Protein AF-A0A916WTJ0-F1 (afdb_monomer)

Sequence (210 aa):
MTFDPYDPLSTRGPEVWARYDNWRARRHEKIMARNAHRFTGLRNHRGIRLVLTIQWGVLALLLAASVTAFFTPLFWIAYAPLLVITIALMLLVRAITGSVGDAPVSALDELQLAQRNSARSIGYISVFSLMFIPYFVLIALTFRHSVPSQWVYGVAILQITLLAIAGCIPNTLTALWMGAAEPLNETEGLGDTAELDHTSEGFHATDIER

Radius of gyration: 27.13 Å; Cα contacts (8 Å, |Δi|>4): 121; chains: 1; bounding box: 102×51×59 Å

Mean predicted aligned error: 14.38 Å

Foldseek 3Di:
DDDDPPPPPPPPPDDVVVVVLVVVVVVLVVVCVVCVVVCPVCLALVNLVVLVVVLVVLLVQLLVLLQCLLPDPCSCVSNVVSLVVNVVSLVVLCSSLSVPVSPDPVPDDPVLVVLLVVLVVQLVVQLVVLQVPLVVVVVVQVPDPDDDPSNVVSSVSNNVSSNSVSNSRSSSSSSVVVSVDDDDDPPVVVVVVVVVVVVPVPPDDDDDDD

Solvent-accessible surface area (backbone atoms only — not comparable to full-atom values): 12230 Å² total; per-residue (Å²): 137,83,89,64,95,80,52,93,75,74,77,81,72,69,65,59,58,58,49,48,49,54,50,49,50,55,49,50,50,54,52,43,67,74,43,53,83,79,41,66,78,47,67,37,65,67,41,47,51,50,53,51,51,50,51,53,51,48,49,52,51,36,48,54,33,26,60,42,29,52,80,39,88,70,31,54,76,60,32,53,59,41,51,53,50,50,53,54,50,51,52,45,52,42,57,69,53,67,38,64,92,72,52,62,71,93,78,48,55,73,68,57,52,51,50,54,52,50,29,50,52,53,24,51,53,39,38,58,59,50,58,46,54,43,51,53,52,52,60,59,52,66,79,45,95,74,74,63,68,50,46,61,51,16,39,54,46,39,44,55,44,42,46,54,55,23,66,43,46,28,57,52,48,50,46,51,54,56,62,66,66,81,75,85,58,82,66,62,67,61,54,63,58,59,62,60,58,73,66,64,77,74,82,78,87,89,81,79,93,129

Organism: NCBI:txid1517702

pLDDT: mean 74.34, std 19.26, range [37.94, 97.06]

Structure (mmCIF, N/CA/C/O backbone):
data_AF-A0A916WTJ0-F1
#
_entry.id   AF-A0A916WTJ0-F1
#
loop_
_atom_site.group_PDB
_atom_site.id
_atom_site.type_symbol
_atom_site.label_atom_id
_atom_site.label_alt_id
_atom_site.label_comp_id
_atom_site.label_asym_id
_atom_site.label_entity_id
_atom_site.label_seq_id
_atom_site.pdbx_PDB_ins_code
_atom_site.Cartn_x
_atom_site.Cartn_y
_atom_site.Cartn_z
_atom_site.occupancy
_atom_site.B_iso_or_equiv
_atom_site.auth_seq_id
_atom_site.auth_comp_id
_atom_site.auth_asym_id
_atom_site.auth_atom_id
_atom_site.pdbx_PDB_model_num
ATOM 1 N N . MET A 1 1 ? -11.599 -37.546 35.782 1.00 43.94 1 MET A N 1
ATOM 2 C CA . MET A 1 1 ? -11.380 -36.258 35.093 1.00 43.94 1 MET A CA 1
ATOM 3 C C . MET A 1 1 ? -12.209 -36.277 33.826 1.00 43.94 1 MET A C 1
ATOM 5 O O . MET A 1 1 ? -11.845 -36.961 32.882 1.00 43.94 1 MET A O 1
ATOM 9 N N . THR A 1 2 ? -13.375 -35.644 33.862 1.00 47.75 2 THR A N 1
ATOM 10 C CA . THR A 1 2 ? -14.287 -35.474 32.727 1.00 47.75 2 THR A CA 1
ATOM 11 C C . THR A 1 2 ? -13.832 -34.261 31.921 1.00 47.75 2 THR A C 1
ATOM 13 O O . THR A 1 2 ? -13.638 -33.187 32.481 1.00 47.75 2 THR A O 1
ATOM 16 N N . PHE A 1 3 ? -13.583 -34.462 30.630 1.00 49.06 3 PHE A N 1
ATOM 17 C CA . PHE A 1 3 ? -13.242 -33.407 29.681 1.00 49.06 3 PHE A CA 1
ATOM 18 C C . PHE A 1 3 ? -14.515 -32.614 29.366 1.00 49.06 3 PHE A C 1
ATOM 20 O O . PHE A 1 3 ? -15.441 -33.171 28.778 1.00 49.06 3 PHE A O 1
ATOM 27 N N . ASP A 1 4 ? -14.572 -31.358 29.808 1.00 54.38 4 ASP A N 1
ATOM 28 C CA . ASP A 1 4 ? -15.632 -30.411 29.457 1.00 54.38 4 ASP A CA 1
ATOM 29 C C . ASP A 1 4 ? -15.175 -29.589 28.235 1.00 54.38 4 ASP A C 1
ATOM 31 O O . ASP A 1 4 ? -14.238 -28.795 28.355 1.00 54.38 4 ASP A O 1
ATOM 35 N N . PRO A 1 5 ? -15.784 -29.783 27.051 1.00 56.28 5 PRO A N 1
ATOM 36 C CA . PRO A 1 5 ? -15.412 -29.073 25.830 1.00 56.28 5 PRO A CA 1
ATOM 37 C C . PRO A 1 5 ? -15.813 -27.586 25.823 1.00 56.28 5 PRO A C 1
ATOM 39 O O . PRO A 1 5 ? -15.471 -26.891 24.866 1.00 56.28 5 PRO A O 1
ATOM 42 N N . TYR A 1 6 ? -16.510 -27.090 26.854 1.00 53.09 6 TYR A N 1
ATOM 43 C CA . TYR A 1 6 ? -16.961 -25.699 26.964 1.00 53.09 6 TYR A CA 1
ATOM 44 C C . TYR A 1 6 ? -16.279 -24.900 28.082 1.00 53.09 6 TYR A C 1
ATOM 46 O O . TYR A 1 6 ? -16.654 -23.751 28.305 1.00 53.09 6 TYR A O 1
ATOM 54 N N . ASP A 1 7 ? -15.257 -25.445 28.752 1.00 53.75 7 ASP A N 1
ATOM 55 C CA . ASP A 1 7 ? -14.480 -24.684 29.735 1.00 53.75 7 ASP A CA 1
ATOM 56 C C . ASP A 1 7 ? -13.574 -23.647 29.029 1.00 53.75 7 ASP A C 1
ATOM 58 O O . ASP A 1 7 ? -12.583 -24.037 28.388 1.00 53.75 7 ASP A O 1
ATOM 62 N N . PRO A 1 8 ? -13.845 -22.328 29.164 1.00 53.03 8 PRO A N 1
ATOM 63 C CA . PRO A 1 8 ? -13.041 -21.273 28.545 1.00 53.03 8 PRO A CA 1
ATOM 64 C C . PRO A 1 8 ? -11.616 -21.178 29.123 1.00 53.03 8 PRO A C 1
ATOM 66 O O . PRO A 1 8 ? -10.807 -20.391 28.630 1.00 53.03 8 PRO A O 1
ATOM 69 N N . LEU A 1 9 ? -11.288 -21.961 30.159 1.00 54.44 9 LEU A N 1
ATOM 70 C CA . LEU A 1 9 ? -9.978 -22.003 30.813 1.00 54.44 9 LEU A CA 1
ATOM 71 C C . LEU A 1 9 ? -9.146 -23.253 30.465 1.00 54.44 9 LEU A C 1
ATOM 73 O O . LEU A 1 9 ? -8.003 -23.367 30.921 1.00 54.44 9 LEU A O 1
ATOM 77 N N . SER A 1 10 ? -9.663 -24.175 29.643 1.00 52.91 10 SER A N 1
ATOM 78 C CA . SER A 1 10 ? -8.994 -25.458 29.363 1.00 52.91 10 SER A CA 1
ATOM 79 C C . SER A 1 10 ? -7.852 -25.390 28.334 1.00 52.91 10 SER A C 1
ATOM 81 O O . SER A 1 10 ? -7.036 -26.310 28.258 1.00 52.91 10 SER A O 1
ATOM 83 N N . THR A 1 11 ? -7.671 -24.278 27.613 1.00 52.00 11 THR A N 1
ATOM 84 C CA . THR A 1 11 ? -6.498 -24.066 26.744 1.00 52.00 11 THR A CA 1
ATOM 85 C C . THR A 1 11 ? -5.426 -23.224 27.440 1.00 52.00 11 THR A C 1
ATOM 87 O O . THR A 1 11 ? -5.226 -22.048 27.131 1.00 52.00 11 THR A O 1
ATOM 90 N N . ARG A 1 12 ? -4.686 -23.828 28.379 1.00 52.22 12 ARG A N 1
ATOM 91 C CA . ARG A 1 12 ? -3.430 -23.263 28.908 1.00 52.22 12 ARG A CA 1
ATOM 92 C C . ARG A 1 12 ? -2.325 -23.284 27.836 1.00 52.22 12 ARG A C 1
ATOM 94 O O . ARG A 1 12 ? -1.462 -24.153 27.847 1.00 52.22 12 ARG A O 1
ATOM 101 N N . GLY A 1 13 ? -2.328 -22.293 26.943 1.00 51.09 13 GLY A N 1
ATOM 102 C CA . GLY A 1 13 ? -1.132 -21.797 26.248 1.00 51.09 13 GLY A CA 1
ATOM 103 C C . GLY A 1 13 ? -0.662 -20.512 26.953 1.00 51.09 13 GLY A C 1
ATOM 104 O O . GLY A 1 13 ? -1.428 -19.554 27.008 1.00 51.09 13 GLY A O 1
ATOM 105 N N . PRO A 1 14 ? 0.515 -20.469 27.602 1.00 66.94 14 PRO A N 1
ATOM 106 C CA . PRO A 1 14 ? 0.547 -20.108 29.018 1.00 66.94 14 PRO A CA 1
ATOM 107 C C . PRO A 1 14 ? 1.162 -18.726 29.266 1.00 66.94 14 PRO A C 1
ATOM 109 O O . PRO A 1 14 ? 2.259 -18.449 28.798 1.00 66.94 14 PRO A O 1
ATOM 112 N N . GLU A 1 15 ? 0.451 -17.884 30.023 1.00 63.50 15 GLU A N 1
ATOM 113 C CA . GLU A 1 15 ? 0.863 -16.639 30.708 1.00 63.50 15 GLU A CA 1
ATOM 114 C C . GLU A 1 15 ? 1.529 -15.513 29.886 1.00 63.50 15 GLU A C 1
ATOM 116 O O . GLU A 1 15 ? 1.130 -14.358 30.005 1.00 63.50 15 GLU A O 1
ATOM 121 N N . VAL A 1 16 ? 2.499 -15.807 29.021 1.00 62.16 16 VAL A N 1
ATOM 122 C CA . VAL A 1 16 ? 3.201 -14.854 28.148 1.00 62.16 16 VAL A CA 1
ATOM 123 C C . VAL A 1 16 ? 2.254 -14.252 27.115 1.00 62.16 16 VAL A C 1
ATOM 125 O O . VAL A 1 16 ? 2.277 -13.040 26.917 1.00 62.16 16 VAL A O 1
ATOM 128 N N . TRP A 1 17 ? 1.384 -15.064 26.507 1.00 63.34 17 TRP A N 1
ATOM 129 C CA . TRP A 1 17 ? 0.367 -14.588 25.563 1.00 63.3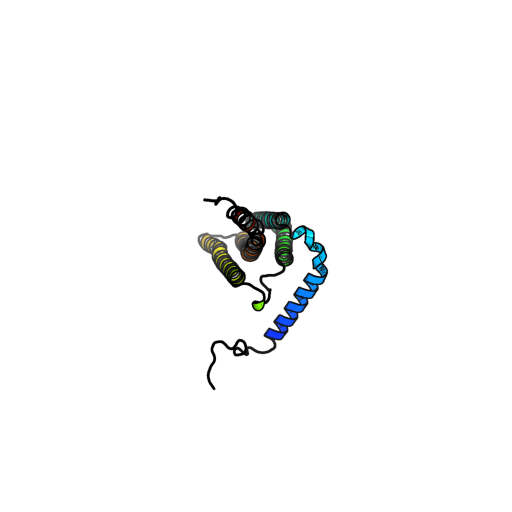4 17 TRP A CA 1
ATOM 130 C C . TRP A 1 17 ? -0.664 -13.700 26.253 1.00 63.34 17 TRP A C 1
ATOM 132 O O . TRP A 1 17 ? -0.896 -12.581 25.810 1.00 63.34 17 TRP A O 1
ATOM 142 N N . ALA A 1 18 ? -1.166 -14.124 27.415 1.00 64.94 18 ALA A N 1
ATOM 143 C CA . ALA A 1 18 ? -2.061 -13.310 28.234 1.00 64.94 18 ALA A CA 1
ATOM 144 C C . ALA A 1 18 ? -1.390 -12.003 28.700 1.00 64.94 18 ALA A C 1
ATOM 146 O O . ALA A 1 18 ? -2.003 -10.939 28.708 1.00 64.94 18 ALA A O 1
ATOM 147 N N . ARG A 1 19 ? -0.100 -12.038 29.055 1.00 69.44 19 ARG A N 1
ATOM 148 C CA . ARG A 1 19 ? 0.678 -10.855 29.450 1.00 69.44 19 ARG A CA 1
ATOM 149 C C . ARG A 1 19 ? 0.938 -9.920 28.272 1.00 69.44 19 ARG A C 1
ATOM 151 O O . ARG A 1 19 ? 0.878 -8.703 28.456 1.00 69.44 19 ARG A O 1
ATOM 158 N N . TYR A 1 20 ? 1.206 -10.467 27.090 1.00 67.19 20 TYR A N 1
ATOM 159 C CA . TYR A 1 20 ? 1.361 -9.719 25.848 1.00 67.19 20 TYR A CA 1
ATOM 160 C C . TYR A 1 20 ? 0.044 -9.065 25.431 1.00 67.19 20 TYR A C 1
ATOM 162 O O . TYR A 1 20 ? 0.034 -7.867 25.158 1.00 67.19 20 TYR A O 1
ATOM 170 N N . ASP A 1 21 ? -1.070 -9.792 25.486 1.00 65.06 21 ASP A N 1
ATOM 171 C CA . ASP A 1 21 ? -2.401 -9.253 25.214 1.00 65.06 21 ASP A CA 1
ATOM 172 C C . ASP A 1 21 ? -2.787 -8.174 26.224 1.00 65.06 21 ASP A C 1
ATOM 174 O O . ASP A 1 21 ? -3.203 -7.092 25.821 1.00 65.06 21 ASP A O 1
ATOM 178 N N . ASN A 1 22 ? -2.507 -8.368 27.514 1.00 67.19 22 ASN A N 1
ATOM 179 C CA . ASN A 1 22 ? -2.720 -7.344 28.540 1.00 67.19 22 ASN A CA 1
ATOM 180 C C . ASN A 1 22 ? -1.796 -6.123 28.374 1.00 67.19 22 ASN A C 1
ATOM 182 O O . ASN A 1 22 ? -2.159 -4.999 28.727 1.00 67.19 22 ASN A O 1
ATOM 186 N N . TRP A 1 23 ? -0.566 -6.299 27.886 1.00 75.06 23 TRP A N 1
ATOM 187 C CA . TRP A 1 23 ? 0.328 -5.181 27.566 1.00 75.06 23 TRP A CA 1
ATOM 188 C C . TRP A 1 23 ? -0.155 -4.417 26.328 1.00 75.06 23 TRP A C 1
ATOM 190 O O . TRP A 1 23 ? -0.199 -3.185 26.359 1.00 75.06 23 TRP A O 1
ATOM 200 N N . ARG A 1 24 ? -0.577 -5.130 25.275 1.00 67.00 24 ARG A N 1
ATOM 201 C CA . ARG A 1 24 ? -1.159 -4.541 24.063 1.00 67.00 24 ARG A CA 1
ATOM 202 C C . ARG A 1 24 ? -2.456 -3.803 24.371 1.00 67.00 24 ARG A C 1
ATOM 204 O O . ARG A 1 24 ? -2.570 -2.648 23.976 1.00 67.00 24 ARG A O 1
ATOM 211 N N . ALA A 1 25 ? -3.370 -4.409 25.127 1.00 58.00 25 ALA A N 1
ATOM 212 C CA . ALA A 1 25 ? -4.626 -3.799 25.559 1.00 58.00 25 ALA A CA 1
ATOM 213 C C . ALA A 1 25 ? -4.368 -2.480 26.301 1.00 58.00 25 ALA A C 1
ATOM 215 O O . ALA A 1 25 ? -4.827 -1.428 25.867 1.00 58.00 25 ALA A O 1
ATOM 216 N N . ARG A 1 26 ? -3.480 -2.483 27.306 1.00 66.06 26 ARG A 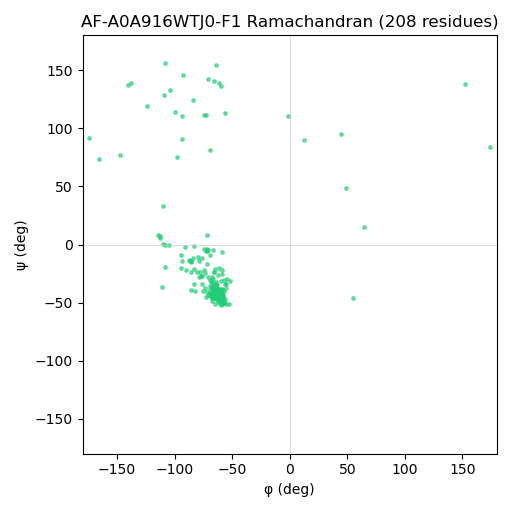N 1
ATOM 217 C CA . ARG A 1 26 ? -3.101 -1.264 28.048 1.00 66.06 26 ARG A CA 1
ATOM 218 C C . ARG A 1 26 ? -2.402 -0.211 27.184 1.00 66.06 26 ARG A C 1
ATOM 220 O O . ARG A 1 26 ? -2.515 0.987 27.445 1.00 66.06 26 ARG A O 1
ATOM 227 N N . ARG A 1 27 ? -1.637 -0.616 26.164 1.00 67.50 27 ARG A N 1
ATOM 228 C CA . ARG A 1 27 ? -1.016 0.310 25.199 1.00 67.50 27 ARG A CA 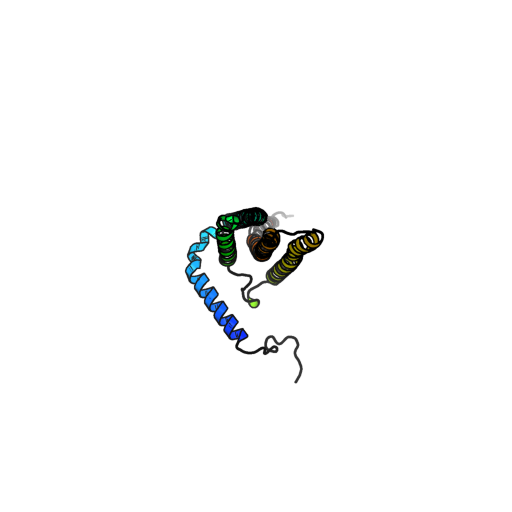1
ATOM 229 C C . ARG A 1 27 ? -2.080 0.948 24.304 1.00 67.50 27 ARG A C 1
ATOM 231 O O . ARG A 1 27 ? -2.020 2.161 24.099 1.00 67.50 27 ARG A O 1
ATOM 238 N N . HIS A 1 28 ? -3.029 0.154 23.811 1.00 58.22 28 HIS A N 1
ATOM 239 C CA . HIS A 1 28 ? -4.161 0.613 23.009 1.00 58.22 28 HIS A CA 1
ATOM 240 C C . HIS A 1 28 ? -5.058 1.556 23.808 1.00 58.22 28 HIS A C 1
ATOM 242 O O . HIS A 1 28 ? -5.310 2.660 23.337 1.00 58.22 28 HIS A O 1
ATOM 248 N N . GLU A 1 29 ? -5.399 1.211 25.049 1.00 61.81 29 GLU A N 1
ATOM 249 C CA . GLU A 1 29 ? -6.147 2.068 25.974 1.00 61.81 29 GLU A CA 1
ATOM 250 C C . GLU A 1 29 ? -5.436 3.401 26.230 1.00 61.81 29 GLU A C 1
ATOM 252 O O . GLU A 1 29 ? -6.066 4.448 26.166 1.00 61.81 29 GLU A O 1
ATOM 257 N N . LYS A 1 30 ? -4.111 3.413 26.442 1.00 65.31 30 LYS A N 1
ATOM 258 C CA . LYS A 1 30 ? -3.346 4.662 26.639 1.00 65.31 30 LYS A CA 1
ATOM 259 C C . LYS A 1 30 ? -3.292 5.541 25.387 1.00 65.31 30 LYS A C 1
ATOM 261 O O . LYS A 1 30 ? -3.314 6.765 25.500 1.00 65.31 30 LYS A O 1
ATOM 266 N N . ILE A 1 31 ? -3.183 4.941 24.199 1.00 60.94 31 ILE A N 1
ATOM 267 C CA . ILE A 1 31 ? -3.182 5.675 22.922 1.00 60.94 31 ILE A CA 1
ATOM 268 C C . ILE A 1 31 ? -4.588 6.204 22.615 1.00 60.94 31 ILE A C 1
ATOM 270 O O . ILE A 1 31 ? -4.721 7.358 22.207 1.00 60.94 31 ILE A O 1
ATOM 274 N N . MET A 1 32 ? -5.623 5.399 22.868 1.00 55.97 32 MET A N 1
ATOM 275 C CA . MET A 1 32 ? -7.023 5.793 22.733 1.00 55.97 32 MET A CA 1
ATOM 276 C C . MET A 1 32 ? -7.382 6.883 23.736 1.00 55.97 32 MET A C 1
ATOM 278 O O . MET A 1 32 ? -7.826 7.928 23.300 1.00 55.97 32 MET A O 1
ATOM 282 N N . ALA A 1 33 ? -7.099 6.739 25.031 1.00 59.91 33 ALA A N 1
ATOM 283 C CA . ALA A 1 33 ? -7.392 7.757 26.044 1.00 59.91 33 ALA A CA 1
ATOM 284 C C . ALA A 1 33 ? -6.708 9.102 25.743 1.00 59.91 33 ALA A C 1
ATOM 286 O O . ALA A 1 33 ? -7.318 10.161 25.881 1.00 59.91 33 ALA A O 1
ATOM 287 N N . ARG A 1 34 ? -5.458 9.074 25.255 1.00 61.66 34 ARG A N 1
ATOM 288 C CA . ARG A 1 34 ? -4.724 10.297 24.895 1.00 61.66 34 ARG A CA 1
ATOM 289 C C . ARG A 1 34 ? -5.262 10.976 23.635 1.00 61.66 34 ARG A C 1
ATOM 291 O O . ARG A 1 34 ? -5.149 12.192 23.519 1.00 61.66 34 ARG A O 1
ATOM 298 N N . ASN A 1 35 ? -5.858 10.216 22.717 1.00 54.00 35 ASN A N 1
ATOM 299 C CA . ASN A 1 35 ? -6.367 10.733 21.448 1.00 54.00 35 ASN A CA 1
ATOM 300 C C . ASN A 1 35 ? -7.911 10.741 21.348 1.00 54.00 35 ASN A C 1
ATOM 302 O O . ASN A 1 35 ? -8.442 11.177 20.330 1.00 54.00 35 ASN A O 1
ATOM 306 N N . ALA A 1 36 ? -8.637 10.306 22.384 1.00 51.31 36 ALA A N 1
ATOM 307 C CA . ALA A 1 36 ? -10.090 10.097 22.371 1.00 51.31 36 ALA A CA 1
ATOM 308 C C . ALA A 1 36 ? -10.860 11.388 22.072 1.00 51.31 36 ALA A C 1
ATOM 310 O O . ALA A 1 36 ? -11.811 11.388 21.296 1.00 51.31 36 ALA A O 1
ATOM 311 N N . HIS A 1 37 ? -10.394 12.509 22.622 1.00 54.75 37 HIS A N 1
ATOM 312 C CA . HIS A 1 37 ? -10.985 13.827 22.403 1.00 54.75 37 HIS A CA 1
ATOM 313 C C . HIS A 1 37 ? -10.595 14.454 21.051 1.00 54.75 37 HIS A C 1
ATOM 315 O O . HIS A 1 37 ? -11.230 15.412 20.625 1.00 54.75 37 HIS A O 1
ATOM 321 N N . ARG A 1 38 ? -9.570 13.932 20.352 1.00 53.22 38 ARG A N 1
ATOM 322 C CA . ARG A 1 38 ? -9.099 14.477 19.062 1.00 53.22 38 ARG A CA 1
ATOM 323 C C . ARG A 1 38 ? -9.863 13.951 17.846 1.00 53.22 38 ARG A C 1
ATOM 325 O O . ARG A 1 38 ? -9.751 14.544 16.778 1.00 53.22 38 ARG A O 1
ATOM 332 N N . PHE A 1 39 ? -10.629 12.867 17.983 1.00 54.12 39 PHE A N 1
ATOM 333 C CA . PHE A 1 39 ? -11.290 12.203 16.849 1.00 54.12 39 PHE A CA 1
ATOM 334 C C . PHE A 1 39 ? -12.823 12.256 16.881 1.00 54.12 39 PHE A C 1
ATOM 336 O O . PHE A 1 39 ? -13.465 11.654 16.024 1.00 54.12 39 PHE A O 1
ATOM 343 N N . THR A 1 40 ? -13.423 13.008 17.807 1.00 52.56 40 THR A N 1
ATOM 344 C CA . THR A 1 40 ? -14.888 13.145 17.939 1.00 52.56 40 THR A CA 1
ATOM 345 C C . THR A 1 40 ? -15.541 13.693 16.663 1.00 52.56 40 THR A C 1
ATOM 347 O O . THR A 1 40 ? -16.575 13.183 16.246 1.00 52.56 40 THR A O 1
ATOM 350 N N . GLY A 1 41 ? -14.897 14.644 15.973 1.00 51.66 41 GLY A N 1
ATOM 351 C CA . GLY A 1 41 ? -15.376 15.177 14.687 1.00 51.66 41 GLY A CA 1
ATOM 352 C C . GLY A 1 41 ? -15.144 14.258 13.476 1.00 51.66 41 GLY A C 1
ATOM 353 O O . GLY A 1 41 ? -15.907 14.299 12.512 1.00 51.66 41 GLY A O 1
ATOM 354 N N . LEU A 1 42 ? -14.121 13.393 13.524 1.00 53.62 42 LEU A N 1
ATOM 355 C CA . LEU A 1 42 ? -13.785 12.439 12.452 1.00 53.62 42 LEU A CA 1
ATOM 356 C C . LEU A 1 42 ? -14.548 11.113 12.556 1.00 53.62 42 LEU A C 1
ATOM 358 O O . LEU A 1 42 ? -14.597 10.373 11.576 1.00 53.62 42 LEU A O 1
ATOM 362 N N . ARG A 1 43 ? -15.181 10.838 13.705 1.00 58.28 43 ARG A N 1
ATOM 363 C CA . ARG A 1 43 ? -16.062 9.676 13.910 1.00 58.28 43 ARG A CA 1
ATOM 364 C C . ARG A 1 43 ? -17.403 9.788 13.179 1.00 58.28 43 ARG A C 1
ATOM 366 O O . ARG A 1 43 ? -18.174 8.839 13.184 1.00 58.28 43 ARG A O 1
ATOM 373 N N . ASN A 1 44 ? -17.683 10.927 12.544 1.00 64.88 44 ASN A N 1
ATOM 374 C CA . ASN A 1 44 ? -18.860 11.104 11.701 1.00 64.88 44 ASN A CA 1
ATOM 375 C C . ASN A 1 44 ? -18.722 10.293 10.393 1.00 64.88 44 ASN A C 1
ATOM 377 O O . ASN A 1 44 ? -17.654 10.268 9.776 1.00 64.88 44 ASN A O 1
ATOM 381 N N . HIS A 1 45 ? -19.820 9.707 9.904 1.00 66.50 45 HIS A N 1
ATOM 382 C CA . HIS A 1 45 ? -19.895 8.913 8.667 1.00 66.50 45 HIS A CA 1
ATOM 383 C C . HIS A 1 45 ? -19.310 9.619 7.436 1.00 66.50 45 HIS A C 1
ATOM 385 O O . HIS A 1 45 ? -18.809 8.979 6.509 1.00 66.50 45 HIS A O 1
ATOM 391 N N . ARG A 1 46 ? -19.394 10.954 7.382 1.00 71.38 46 ARG A N 1
ATOM 392 C CA . ARG A 1 46 ? -18.803 11.752 6.293 1.00 71.38 46 ARG A CA 1
ATOM 393 C C . ARG A 1 46 ? -17.278 11.836 6.406 1.00 71.38 46 ARG A C 1
ATOM 395 O O . ARG A 1 46 ? -16.600 11.755 5.388 1.00 71.38 46 ARG A O 1
ATOM 402 N N . GLY A 1 47 ? -16.752 11.931 7.628 1.00 74.75 47 GLY A N 1
ATOM 403 C CA . GLY A 1 47 ? -15.316 11.962 7.906 1.00 74.75 47 GLY A CA 1
ATOM 404 C C . GLY A 1 47 ? -14.640 10.633 7.577 1.00 74.75 47 GLY A C 1
ATOM 405 O O . GLY A 1 47 ? -13.640 10.623 6.865 1.00 74.75 47 GLY A O 1
ATOM 406 N N . ILE A 1 48 ? -15.239 9.512 7.993 1.00 78.44 48 ILE A N 1
ATOM 407 C CA . ILE A 1 48 ? -14.727 8.169 7.674 1.00 78.44 48 ILE A CA 1
ATOM 408 C C . ILE A 1 48 ? -14.701 7.950 6.158 1.00 78.44 48 ILE A C 1
ATOM 410 O O . ILE A 1 48 ? -13.664 7.577 5.615 1.00 78.44 48 ILE A O 1
ATOM 414 N N . ARG A 1 49 ? -15.800 8.249 5.448 1.00 82.94 49 ARG A N 1
ATOM 415 C CA . ARG A 1 49 ? -15.845 8.111 3.982 1.00 82.94 49 ARG A CA 1
ATOM 416 C C . ARG A 1 49 ? -14.809 8.987 3.283 1.00 82.94 49 ARG A C 1
ATOM 418 O O . ARG A 1 49 ? -14.147 8.501 2.377 1.00 82.94 49 ARG A O 1
ATOM 425 N N . LEU A 1 50 ? -14.612 10.229 3.729 1.00 85.69 50 LEU A N 1
ATOM 426 C CA . LEU A 1 50 ? -13.582 11.109 3.173 1.00 85.69 50 LEU A CA 1
ATOM 427 C C . LEU A 1 50 ? -12.173 10.525 3.357 1.00 85.69 50 LEU A C 1
ATOM 429 O O . LEU A 1 50 ? -11.410 10.472 2.396 1.00 85.69 50 LEU A O 1
ATOM 433 N N . VAL A 1 51 ? -11.838 10.045 4.559 1.00 86.75 51 VAL A N 1
ATOM 434 C CA . VAL A 1 51 ? -10.532 9.420 4.837 1.00 86.75 51 VAL A CA 1
ATOM 435 C C . VAL A 1 51 ? -10.327 8.170 3.979 1.00 86.75 51 VAL A C 1
ATOM 437 O O . VAL A 1 51 ? -9.244 7.984 3.430 1.00 86.75 51 VAL A O 1
ATOM 440 N N . LEU A 1 52 ? -11.363 7.344 3.804 1.00 89.62 52 LEU A N 1
ATOM 441 C CA . LEU A 1 52 ? -11.307 6.167 2.934 1.00 89.62 52 LEU A CA 1
ATOM 442 C C . LEU A 1 52 ? -11.112 6.546 1.460 1.00 89.62 52 LEU A C 1
ATOM 444 O O . LEU A 1 52 ? -10.304 5.921 0.776 1.00 89.62 52 LEU A O 1
ATOM 448 N N . THR A 1 53 ? -11.794 7.582 0.969 1.00 91.50 53 THR A N 1
ATOM 449 C CA . THR A 1 53 ? -11.597 8.088 -0.397 1.00 91.50 53 THR A CA 1
ATOM 450 C C . THR A 1 53 ? -10.172 8.601 -0.593 1.00 91.50 53 THR A C 1
ATOM 452 O O . THR A 1 53 ? -9.542 8.283 -1.600 1.00 91.50 53 THR A O 1
ATOM 455 N N . ILE A 1 54 ? -9.627 9.334 0.385 1.00 92.50 54 ILE A N 1
ATOM 456 C CA . ILE A 1 54 ? -8.230 9.785 0.357 1.00 92.50 54 ILE A CA 1
ATOM 457 C C . ILE A 1 54 ? -7.281 8.578 0.364 1.00 92.50 54 ILE A C 1
ATOM 459 O O . ILE A 1 54 ? -6.346 8.555 -0.429 1.00 92.50 54 ILE A O 1
ATOM 463 N N . GLN A 1 55 ? -7.539 7.550 1.182 1.00 92.94 55 GLN A N 1
ATOM 464 C CA . GLN A 1 55 ? -6.738 6.318 1.214 1.00 92.94 55 GLN A CA 1
ATOM 465 C C . GLN A 1 55 ? -6.678 5.653 -0.159 1.00 92.94 55 GLN A C 1
ATOM 467 O O . GLN A 1 55 ? -5.591 5.342 -0.643 1.00 92.94 55 GLN A O 1
ATOM 472 N N . TRP A 1 56 ? -7.828 5.457 -0.802 1.00 94.94 56 TRP A N 1
ATOM 473 C CA . TRP A 1 56 ? -7.881 4.854 -2.131 1.00 94.94 56 TRP A CA 1
ATOM 474 C C . TRP A 1 56 ? -7.233 5.738 -3.199 1.00 94.94 56 TRP A C 1
ATOM 476 O O . TRP A 1 56 ? -6.536 5.217 -4.067 1.00 94.94 56 TRP A O 1
ATOM 486 N N . GLY A 1 57 ? -7.376 7.063 -3.099 1.00 96.56 57 GLY A N 1
ATOM 487 C CA . GLY A 1 57 ? -6.675 8.010 -3.966 1.00 96.56 57 GLY A CA 1
ATOM 488 C C . GLY A 1 57 ? -5.152 7.911 -3.834 1.00 96.56 57 GLY A C 1
ATOM 489 O O . GLY A 1 57 ? -4.449 7.810 -4.837 1.00 96.56 57 GLY A O 1
ATOM 490 N N . VAL A 1 58 ? -4.631 7.860 -2.605 1.00 95.69 58 VAL A N 1
ATOM 491 C CA . VAL A 1 58 ? -3.192 7.697 -2.343 1.00 95.69 58 VAL A CA 1
ATOM 492 C C . VAL A 1 58 ? -2.692 6.334 -2.825 1.00 95.69 58 VAL A C 1
ATOM 494 O O . VAL A 1 58 ? -1.630 6.269 -3.436 1.00 95.69 58 VAL A O 1
ATOM 497 N N . LEU A 1 59 ? -3.452 5.254 -2.619 1.00 95.88 59 LEU A N 1
ATOM 498 C CA . LEU A 1 59 ? -3.100 3.921 -3.124 1.00 95.88 59 LEU A CA 1
ATOM 499 C C . LEU A 1 59 ? -3.064 3.869 -4.657 1.00 95.88 59 LEU A C 1
ATOM 501 O O . LEU A 1 59 ? -2.167 3.247 -5.222 1.00 95.88 59 LEU A O 1
ATOM 505 N N . ALA A 1 60 ? -3.996 4.542 -5.335 1.00 97.06 60 ALA A N 1
ATOM 506 C CA . ALA A 1 60 ? -3.988 4.653 -6.791 1.00 97.06 60 ALA A CA 1
ATOM 507 C C . ALA A 1 60 ? -2.755 5.424 -7.290 1.00 97.06 60 ALA A C 1
ATOM 509 O O . ALA A 1 60 ? -2.104 4.996 -8.243 1.00 97.06 60 ALA A O 1
ATOM 510 N N . LEU A 1 61 ? -2.381 6.514 -6.611 1.00 96.50 61 LEU A N 1
ATOM 511 C CA . LEU A 1 61 ? -1.147 7.250 -6.904 1.00 96.50 61 LEU A CA 1
ATOM 512 C C . LEU A 1 61 ? 0.104 6.407 -6.633 1.00 96.50 61 LEU A C 1
ATOM 514 O O . LEU A 1 61 ? 1.037 6.432 -7.430 1.00 96.50 61 LEU A O 1
ATOM 518 N N . LEU A 1 62 ? 0.121 5.633 -5.545 1.00 96.44 62 LEU A N 1
ATOM 519 C CA . LEU A 1 62 ? 1.211 4.712 -5.220 1.00 96.44 62 LEU A CA 1
ATOM 520 C C . LEU A 1 62 ? 1.358 3.626 -6.296 1.00 96.44 62 LEU A C 1
ATOM 522 O O . LEU A 1 62 ? 2.476 3.308 -6.697 1.00 96.44 62 LEU A O 1
ATOM 526 N N . LEU A 1 63 ? 0.240 3.099 -6.806 1.00 96.88 63 LEU A N 1
ATOM 527 C CA . LEU A 1 63 ? 0.218 2.149 -7.918 1.00 96.88 63 LEU A CA 1
ATOM 528 C C . LEU A 1 63 ? 0.720 2.778 -9.222 1.00 96.88 63 LEU A C 1
ATOM 530 O O . LEU A 1 63 ? 1.542 2.181 -9.907 1.00 96.88 63 LEU A O 1
ATOM 534 N N . ALA A 1 64 ? 0.299 3.997 -9.549 1.00 95.94 64 ALA A N 1
ATOM 535 C CA . ALA A 1 64 ? 0.843 4.711 -10.702 1.00 95.94 64 ALA A 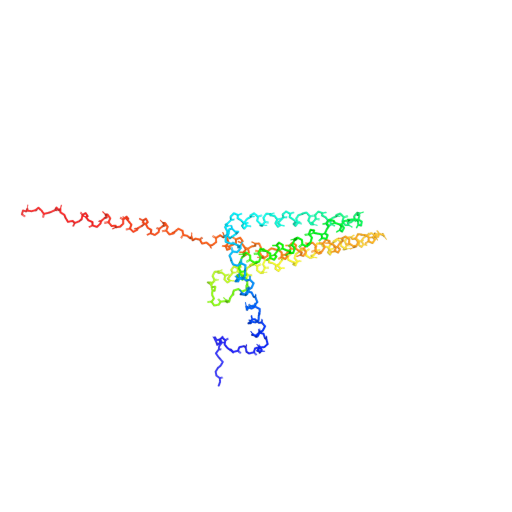CA 1
ATOM 536 C C . ALA A 1 64 ? 2.359 4.946 -10.552 1.00 95.94 64 ALA A C 1
ATOM 538 O O . ALA A 1 64 ? 3.125 4.706 -11.486 1.00 95.94 64 ALA A O 1
ATOM 539 N N . ALA A 1 65 ? 2.811 5.339 -9.357 1.00 94.56 65 ALA A N 1
ATOM 540 C CA . ALA A 1 65 ? 4.225 5.529 -9.055 1.00 94.56 65 ALA A CA 1
ATOM 541 C C . ALA A 1 65 ? 5.021 4.215 -9.167 1.00 94.56 65 ALA A C 1
ATOM 543 O O . ALA A 1 65 ? 6.138 4.225 -9.684 1.00 94.56 65 ALA A O 1
ATOM 544 N N . SER A 1 66 ? 4.458 3.070 -8.767 1.00 95.25 66 SER A N 1
ATOM 545 C CA . SER A 1 66 ? 5.135 1.773 -8.902 1.00 95.25 66 SER A CA 1
ATOM 546 C C . SER A 1 66 ? 5.339 1.365 -10.362 1.00 95.25 66 SER A C 1
ATOM 548 O O . SER A 1 66 ? 6.394 0.839 -10.704 1.00 95.25 66 SER A O 1
ATOM 550 N N . VAL A 1 67 ? 4.404 1.694 -11.258 1.00 95.31 67 VAL A N 1
ATOM 551 C CA . VAL A 1 67 ? 4.567 1.452 -12.702 1.00 95.31 67 VAL A CA 1
ATOM 552 C C . VAL A 1 67 ? 5.717 2.284 -13.279 1.00 95.31 67 VAL A C 1
ATOM 554 O O . VAL A 1 67 ? 6.471 1.799 -14.124 1.00 95.31 67 VAL A O 1
ATOM 557 N N . THR A 1 68 ? 5.932 3.509 -12.790 1.00 94.56 68 THR A N 1
ATOM 558 C CA . THR A 1 68 ? 7.075 4.322 -13.245 1.00 94.56 68 THR A CA 1
ATOM 559 C C . THR A 1 68 ? 8.433 3.714 -12.874 1.00 94.56 68 THR A C 1
ATOM 561 O O . THR A 1 68 ? 9.420 3.970 -13.568 1.00 94.56 68 THR A O 1
ATOM 564 N N . ALA A 1 69 ? 8.482 2.825 -11.872 1.00 93.56 69 ALA A N 1
ATOM 565 C CA . ALA A 1 69 ? 9.690 2.094 -11.491 1.00 93.56 69 ALA A CA 1
ATOM 566 C C . ALA A 1 69 ? 10.235 1.189 -12.608 1.00 93.56 69 ALA A C 1
ATOM 568 O O . ALA A 1 69 ? 11.416 0.867 -12.595 1.00 93.56 69 ALA A O 1
ATOM 569 N N . PHE A 1 70 ? 9.433 0.805 -13.607 1.00 92.75 70 PHE A N 1
ATOM 570 C CA . PHE A 1 70 ? 9.925 0.030 -14.755 1.00 92.75 70 PHE A CA 1
ATOM 571 C C . PHE A 1 70 ? 10.752 0.869 -15.739 1.00 92.75 70 PHE A C 1
ATOM 573 O O . PHE A 1 70 ? 11.556 0.318 -16.493 1.00 92.75 70 PHE A O 1
ATOM 580 N N . PHE A 1 71 ? 10.564 2.190 -15.730 1.00 93.25 71 PHE A N 1
ATOM 581 C CA . PHE A 1 71 ? 11.107 3.094 -16.744 1.00 93.25 71 PHE A CA 1
ATOM 582 C C . PHE A 1 71 ? 12.213 3.997 -16.209 1.00 93.25 71 PHE A C 1
ATOM 584 O O . PHE A 1 71 ? 13.157 4.294 -16.935 1.00 93.25 71 PHE A O 1
ATOM 591 N N . THR A 1 72 ? 12.106 4.450 -14.957 1.00 92.38 72 THR A N 1
ATOM 592 C CA . THR A 1 72 ? 13.032 5.437 -14.395 1.00 92.38 72 THR A CA 1
ATOM 593 C C . THR A 1 72 ? 13.444 5.092 -12.966 1.00 92.38 72 THR A C 1
ATOM 595 O O . THR A 1 72 ? 12.588 4.725 -12.161 1.00 92.38 72 THR A O 1
ATOM 598 N N . PRO A 1 73 ? 14.729 5.262 -12.597 1.00 87.19 73 PRO A N 1
ATOM 599 C CA . PRO A 1 73 ? 15.177 5.112 -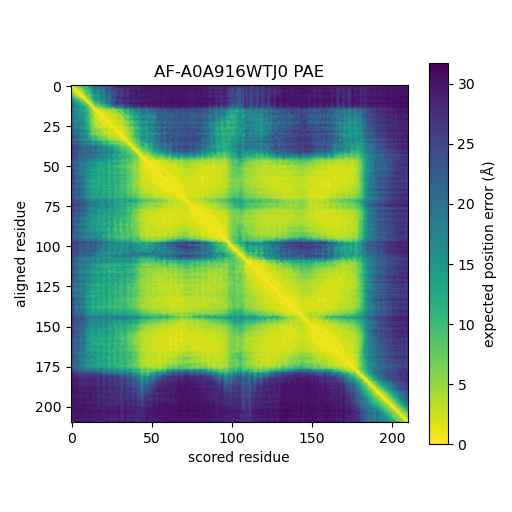11.216 1.00 87.19 73 PRO A CA 1
ATOM 600 C C . PRO A 1 73 ? 14.711 6.265 -10.311 1.00 87.19 73 PRO A C 1
ATOM 602 O O . PRO A 1 73 ? 14.690 6.102 -9.095 1.00 87.19 73 PRO A O 1
ATOM 605 N N . LEU A 1 74 ? 14.284 7.409 -10.866 1.00 90.50 74 LEU A N 1
ATOM 606 C CA . LEU A 1 74 ? 13.804 8.560 -10.083 1.00 90.50 74 LEU A CA 1
ATOM 607 C C . LEU A 1 74 ? 12.419 8.340 -9.451 1.00 90.50 74 LEU A C 1
ATOM 609 O O . LEU A 1 74 ? 11.975 9.174 -8.661 1.00 90.50 74 LEU A O 1
ATOM 613 N N . PHE A 1 75 ? 11.749 7.222 -9.745 1.00 91.56 75 PHE A N 1
ATOM 614 C CA . PHE A 1 75 ? 10.432 6.900 -9.188 1.00 91.56 75 PHE A CA 1
ATOM 615 C C . PHE A 1 75 ? 10.413 6.942 -7.644 1.00 91.56 75 PHE A C 1
ATOM 617 O O . PHE A 1 75 ? 9.385 7.271 -7.052 1.00 91.56 75 PHE A O 1
ATOM 624 N N . TRP A 1 76 ? 11.546 6.648 -6.985 1.00 91.12 76 TRP A N 1
ATOM 625 C CA . TRP A 1 76 ? 11.641 6.561 -5.524 1.00 91.12 76 TRP A CA 1
ATOM 626 C C . TRP A 1 76 ? 11.261 7.872 -4.821 1.00 91.12 76 TRP A C 1
ATOM 628 O O . TRP A 1 76 ? 10.697 7.828 -3.729 1.00 91.12 76 TRP A O 1
ATOM 638 N N . ILE A 1 77 ? 11.512 9.021 -5.463 1.00 93.25 77 ILE A N 1
ATOM 639 C CA . ILE A 1 77 ? 11.233 10.359 -4.919 1.00 93.25 77 ILE A CA 1
ATOM 640 C C . ILE A 1 77 ? 9.733 10.539 -4.674 1.00 93.25 77 ILE A C 1
ATOM 642 O O . ILE A 1 77 ? 9.338 11.097 -3.655 1.00 93.25 77 ILE A O 1
ATOM 646 N N . ALA A 1 78 ? 8.895 10.041 -5.586 1.00 92.00 78 ALA A N 1
ATOM 647 C CA . ALA A 1 78 ? 7.443 10.065 -5.434 1.00 92.00 78 ALA A CA 1
ATOM 648 C C . ALA A 1 78 ? 6.934 8.850 -4.642 1.00 92.00 78 ALA A C 1
ATOM 650 O O . ALA A 1 78 ? 6.038 8.972 -3.809 1.00 92.00 78 ALA A O 1
ATOM 651 N N . TYR A 1 79 ? 7.522 7.675 -4.870 1.00 93.88 79 TYR A N 1
ATOM 652 C CA . TYR A 1 79 ? 7.057 6.419 -4.289 1.00 93.88 79 TYR A CA 1
ATOM 653 C C . TYR A 1 79 ? 7.251 6.349 -2.768 1.00 93.88 79 TYR A C 1
ATOM 655 O O . TYR A 1 79 ? 6.327 5.979 -2.045 1.00 93.88 79 TYR A O 1
ATOM 663 N N . ALA A 1 80 ? 8.428 6.729 -2.261 1.00 94.38 80 ALA A N 1
ATOM 664 C CA . ALA A 1 80 ? 8.741 6.660 -0.835 1.00 94.38 80 ALA A CA 1
ATOM 665 C C . ALA A 1 80 ? 7.778 7.484 0.048 1.00 94.38 80 ALA A C 1
ATOM 667 O O . ALA A 1 80 ? 7.225 6.913 0.993 1.00 94.38 80 ALA A O 1
ATOM 668 N N . PRO A 1 81 ? 7.505 8.778 -0.230 1.00 95.69 81 PRO A N 1
ATOM 669 C CA . PRO A 1 81 ? 6.553 9.539 0.577 1.00 95.69 81 PRO A CA 1
ATOM 670 C C . PRO A 1 81 ? 5.125 9.000 0.451 1.00 95.69 81 PRO A C 1
ATOM 672 O O . PRO A 1 81 ? 4.429 8.920 1.462 1.00 95.69 81 PRO A O 1
ATOM 675 N N . LEU A 1 82 ? 4.692 8.560 -0.738 1.00 95.62 82 LEU A N 1
ATOM 676 C CA . LEU A 1 82 ? 3.369 7.946 -0.916 1.00 95.62 82 LEU A CA 1
ATOM 677 C C . LEU A 1 82 ? 3.212 6.671 -0.080 1.00 95.62 82 LEU A C 1
ATOM 679 O O . LEU A 1 82 ? 2.158 6.454 0.521 1.00 95.62 82 LEU A O 1
ATOM 683 N N . LEU A 1 83 ? 4.261 5.851 0.011 1.00 94.50 83 LEU A N 1
ATOM 684 C CA . LEU A 1 83 ? 4.256 4.641 0.828 1.00 94.50 83 LEU A CA 1
ATOM 685 C C . LEU A 1 83 ? 4.121 4.980 2.319 1.00 94.50 83 LEU A C 1
ATOM 687 O O . LEU A 1 83 ? 3.303 4.385 3.020 1.00 94.50 83 LEU A O 1
ATOM 691 N N . VAL A 1 84 ? 4.869 5.978 2.800 1.00 94.50 84 VAL A N 1
ATOM 692 C CA . VAL A 1 84 ? 4.783 6.447 4.193 1.00 94.50 84 VAL A CA 1
ATOM 693 C C . VAL A 1 84 ? 3.393 7.003 4.503 1.00 94.50 84 VAL A C 1
ATOM 695 O O . VAL A 1 84 ? 2.811 6.647 5.528 1.00 94.50 84 VAL A O 1
ATOM 698 N N . ILE A 1 85 ? 2.830 7.825 3.611 1.00 92.81 85 ILE A N 1
ATOM 699 C CA . ILE A 1 85 ? 1.471 8.367 3.756 1.00 92.81 85 ILE A CA 1
ATOM 700 C C . ILE A 1 85 ? 0.452 7.226 3.802 1.00 92.81 85 ILE A C 1
ATOM 702 O O . ILE A 1 85 ? -0.412 7.226 4.672 1.00 92.81 85 ILE A O 1
ATOM 706 N N . THR A 1 86 ? 0.585 6.224 2.932 1.00 91.69 86 THR A N 1
ATOM 707 C CA . THR A 1 86 ? -0.300 5.048 2.900 1.00 91.69 86 THR A CA 1
ATOM 708 C C . THR A 1 86 ? -0.307 4.310 4.237 1.00 91.69 86 THR A C 1
ATOM 710 O O . THR A 1 86 ? -1.377 3.993 4.759 1.00 91.69 86 THR A O 1
ATOM 713 N N . ILE A 1 87 ? 0.873 4.062 4.815 1.00 89.94 87 ILE A N 1
ATOM 714 C CA . ILE A 1 87 ? 1.009 3.392 6.116 1.00 89.94 87 ILE A CA 1
ATOM 715 C C . ILE A 1 87 ? 0.420 4.264 7.230 1.00 89.94 87 ILE A C 1
ATOM 717 O O . ILE A 1 87 ? -0.342 3.775 8.062 1.00 89.94 87 ILE A O 1
ATOM 721 N N . ALA A 1 88 ? 0.732 5.562 7.245 1.00 87.25 88 ALA A N 1
ATOM 722 C CA . ALA A 1 88 ? 0.207 6.489 8.244 1.00 87.25 88 ALA A CA 1
ATOM 723 C C . ALA A 1 88 ? -1.327 6.556 8.209 1.00 87.25 88 ALA A C 1
ATOM 725 O O . ALA A 1 88 ? -1.980 6.550 9.252 1.00 87.25 88 ALA A O 1
ATOM 726 N N . LEU A 1 89 ? -1.902 6.568 7.011 1.00 85.81 89 LEU A N 1
ATOM 727 C CA . LEU A 1 89 ? -3.335 6.677 6.792 1.00 85.81 89 LEU A CA 1
ATOM 728 C C . LEU A 1 89 ? -4.052 5.343 7.088 1.00 85.81 89 LEU A C 1
ATOM 730 O O . LEU A 1 89 ? -5.102 5.343 7.730 1.00 85.81 89 LEU A O 1
ATOM 734 N N . MET A 1 90 ? -3.410 4.199 6.816 1.00 85.94 90 MET A N 1
ATOM 735 C CA . MET A 1 90 ? -3.848 2.881 7.298 1.00 85.94 90 MET A CA 1
ATOM 736 C C . MET A 1 90 ? -3.913 2.817 8.835 1.00 85.94 90 MET A C 1
ATOM 738 O O . MET A 1 90 ? -4.885 2.300 9.396 1.00 85.94 90 MET A O 1
ATOM 742 N N . LEU A 1 91 ? -2.899 3.348 9.528 1.00 82.81 91 LEU A N 1
ATOM 743 C CA . LEU A 1 91 ? -2.878 3.427 10.992 1.00 82.81 91 LEU A CA 1
ATOM 744 C C . LEU A 1 91 ? -3.935 4.399 11.526 1.00 82.81 91 LEU A C 1
ATOM 746 O O . LEU A 1 91 ? -4.56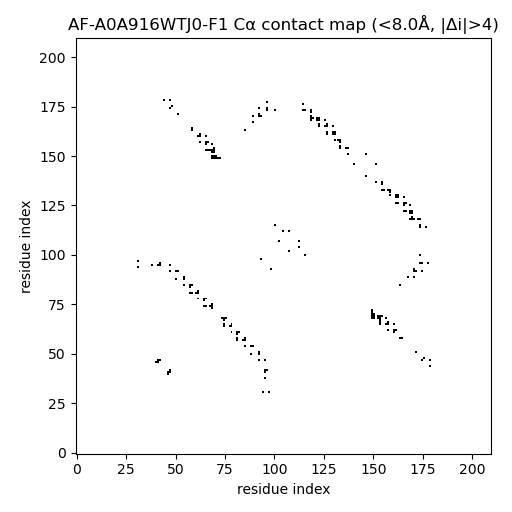2 4.115 12.547 1.00 82.81 91 LEU A O 1
ATOM 750 N N . LEU A 1 92 ? -4.164 5.513 10.827 1.00 81.56 92 LEU A N 1
ATOM 751 C CA . LEU A 1 92 ? -5.201 6.480 11.172 1.00 81.56 92 LEU A CA 1
ATOM 752 C C . LEU A 1 92 ? -6.595 5.856 11.084 1.00 81.56 92 LEU A C 1
ATOM 754 O O . LEU A 1 92 ? -7.364 5.983 12.032 1.00 81.56 92 LEU A O 1
ATOM 758 N N . VAL A 1 93 ? -6.906 5.134 10.001 1.00 79.38 93 VAL A N 1
ATOM 759 C CA . VAL A 1 93 ? -8.178 4.403 9.867 1.00 79.38 93 VAL A CA 1
ATOM 760 C C . VAL A 1 93 ? -8.344 3.424 11.028 1.00 79.38 93 VAL A C 1
ATOM 762 O O . VAL A 1 93 ? -9.381 3.427 11.685 1.00 79.38 93 VAL A O 1
ATOM 765 N N . ARG A 1 94 ? -7.299 2.657 11.365 1.00 77.38 94 ARG A N 1
ATOM 766 C CA . ARG A 1 94 ? -7.342 1.720 12.500 1.00 77.38 94 ARG A CA 1
ATOM 767 C C . ARG A 1 94 ? -7.604 2.423 13.838 1.00 77.38 94 ARG A C 1
ATOM 769 O O . ARG A 1 94 ? -8.340 1.893 14.669 1.00 77.38 94 ARG A O 1
ATOM 776 N N . ALA A 1 95 ? -7.024 3.606 14.038 1.00 72.38 95 ALA A N 1
ATOM 777 C CA . ALA A 1 95 ? -7.238 4.417 15.232 1.00 72.38 95 ALA A CA 1
ATOM 778 C C . ALA A 1 95 ? -8.660 5.004 15.299 1.00 72.38 95 ALA A C 1
ATOM 780 O O . ALA A 1 95 ? -9.268 4.981 16.367 1.00 72.38 95 ALA A O 1
ATOM 781 N N . ILE A 1 96 ? -9.204 5.493 14.177 1.00 67.81 96 ILE A N 1
ATOM 782 C CA . ILE A 1 96 ? -10.557 6.073 14.098 1.00 67.81 96 ILE A CA 1
ATOM 783 C C . ILE A 1 96 ? -11.628 5.002 14.318 1.00 67.81 96 ILE A C 1
ATOM 785 O O . ILE A 1 96 ? -12.580 5.235 15.058 1.00 67.81 96 ILE A O 1
ATOM 789 N N . THR A 1 97 ? -11.451 3.808 13.747 1.00 66.31 97 THR A N 1
ATOM 790 C CA . THR A 1 97 ? -12.358 2.663 13.941 1.00 66.31 97 THR A CA 1
ATOM 791 C C . THR A 1 97 ? -12.241 2.054 15.348 1.00 66.31 97 THR A C 1
ATOM 793 O O . THR A 1 97 ? -12.804 1.000 15.618 1.00 66.31 97 THR A O 1
ATOM 796 N N . GLY A 1 98 ? -11.499 2.683 16.269 1.00 58.84 98 GLY A N 1
ATOM 797 C CA . GLY A 1 98 ? -11.414 2.268 17.672 1.00 58.84 98 GLY A CA 1
ATOM 798 C C . GLY A 1 98 ? -10.773 0.899 17.879 1.00 58.84 98 GLY A C 1
ATOM 799 O O . GLY A 1 98 ? -10.907 0.322 18.951 1.00 58.84 98 GLY A O 1
ATOM 800 N N . SER A 1 99 ? -10.092 0.367 16.860 1.00 57.44 99 SER A N 1
ATOM 801 C CA . SER A 1 99 ? -9.588 -1.000 16.858 1.00 57.44 99 SER A CA 1
ATOM 802 C C . SER A 1 99 ? -10.634 -2.043 17.279 1.00 57.44 99 SER A C 1
ATOM 804 O O . SER A 1 99 ? -10.347 -2.921 18.082 1.00 57.44 99 SER A O 1
ATOM 806 N N . VAL A 1 100 ? -11.849 -2.014 16.723 1.00 52.00 100 VAL A N 1
ATOM 807 C CA . VAL A 1 100 ? -12.826 -3.102 16.969 1.00 52.00 100 VAL A CA 1
ATOM 808 C C . VAL A 1 100 ? -12.277 -4.475 16.531 1.00 52.00 100 VAL A C 1
ATOM 810 O O . VAL A 1 100 ? -12.625 -5.519 17.080 1.00 52.00 100 VAL A O 1
ATOM 813 N N . GLY A 1 101 ? -11.294 -4.484 15.622 1.00 48.94 101 GLY A N 1
ATOM 814 C CA . GLY A 1 101 ? -10.484 -5.665 15.319 1.00 48.94 101 GLY A CA 1
ATOM 815 C C . GLY A 1 101 ? -9.718 -6.259 16.517 1.00 48.94 101 GLY A C 1
ATOM 816 O O . GLY A 1 101 ? -9.458 -7.464 16.488 1.00 48.94 101 GLY A O 1
ATOM 817 N N . ASP A 1 102 ? -9.404 -5.452 17.536 1.00 51.84 102 ASP A N 1
ATOM 818 C CA . ASP A 1 102 ? -8.725 -5.818 18.791 1.00 51.84 102 ASP A CA 1
ATOM 819 C C . ASP A 1 102 ? -9.641 -5.701 20.034 1.00 51.84 102 ASP A C 1
ATOM 821 O O . ASP A 1 102 ? -9.165 -5.891 21.153 1.00 51.84 102 ASP A O 1
ATOM 825 N N . ALA A 1 103 ? -10.937 -5.403 19.871 1.00 50.38 103 ALA A N 1
ATOM 826 C CA . ALA A 1 103 ? -11.880 -5.384 20.989 1.00 50.38 103 ALA A CA 1
ATOM 827 C C . ALA A 1 103 ? -12.067 -6.805 21.568 1.00 50.38 103 ALA A C 1
ATOM 829 O O . ALA A 1 103 ? -12.089 -7.783 20.800 1.00 50.38 103 ALA A O 1
ATOM 830 N N . PRO A 1 104 ? -12.170 -6.946 22.908 1.00 49.00 104 PRO A N 1
ATOM 831 C CA . PRO A 1 104 ? -12.326 -8.244 23.552 1.00 49.00 104 PRO A CA 1
ATOM 832 C C . PRO A 1 104 ? -13.604 -8.927 23.057 1.00 49.00 104 PRO A C 1
ATOM 834 O O . PRO A 1 104 ? -14.648 -8.295 22.936 1.00 49.00 104 PRO A O 1
ATOM 837 N N . VAL A 1 105 ? -13.511 -10.229 22.764 1.00 53.75 105 VAL A N 1
ATOM 838 C CA . VAL A 1 105 ? -14.609 -11.026 22.178 1.00 53.75 105 VAL A CA 1
ATOM 839 C C . VAL A 1 105 ? -15.869 -10.979 23.046 1.00 53.75 105 VAL A C 1
ATOM 841 O O . VAL A 1 105 ? -16.967 -10.987 22.512 1.00 53.75 105 VAL A O 1
ATOM 844 N N . SER A 1 106 ? -15.710 -10.839 24.364 1.00 48.69 106 SER A N 1
ATOM 845 C CA . SER A 1 106 ? -16.805 -10.721 25.331 1.00 48.69 106 SER A CA 1
ATOM 846 C C . SER A 1 106 ? -17.602 -9.413 25.248 1.00 48.69 106 SER A C 1
ATOM 848 O O . SER A 1 106 ? -18.605 -9.288 25.939 1.00 48.69 106 SER A O 1
ATOM 850 N N . ALA A 1 107 ? -17.150 -8.432 24.461 1.00 50.97 107 ALA A N 1
ATOM 851 C CA . ALA A 1 107 ? -17.836 -7.158 24.245 1.00 50.97 107 ALA A CA 1
ATOM 852 C C . ALA A 1 107 ? -18.456 -7.039 22.839 1.00 50.97 107 ALA A C 1
ATOM 854 O O . ALA A 1 107 ? -19.023 -5.997 22.522 1.00 50.97 107 ALA A O 1
ATOM 855 N N . LEU A 1 108 ? -18.311 -8.065 21.989 1.00 58.91 108 LEU A N 1
ATOM 856 C CA . LEU A 1 108 ? -18.848 -8.081 20.629 1.00 58.91 108 LEU A CA 1
ATOM 857 C C . LEU A 1 108 ? -20.095 -8.957 20.559 1.00 58.91 108 LEU A C 1
ATOM 859 O O . LEU A 1 108 ? -20.070 -10.108 20.987 1.00 58.91 108 LEU A O 1
ATOM 863 N N . ASP A 1 109 ? -21.137 -8.422 19.929 1.00 72.75 109 ASP A N 1
ATOM 864 C CA . ASP A 1 109 ? -22.287 -9.208 19.491 1.00 72.75 109 ASP A CA 1
ATOM 865 C C . ASP A 1 109 ? -21.874 -10.247 18.425 1.00 72.75 109 ASP A C 1
ATOM 867 O O . ASP A 1 109 ? -20.885 -10.060 17.698 1.00 72.75 109 ASP A O 1
ATOM 871 N N . GLU A 1 110 ? -22.628 -11.342 18.305 1.00 78.06 110 GLU A N 1
ATOM 872 C CA . GLU A 1 110 ? -22.336 -12.451 17.382 1.00 78.06 110 GLU A CA 1
ATOM 873 C C . GLU A 1 110 ? -22.196 -11.961 15.931 1.00 78.06 110 GLU A C 1
ATOM 875 O O . GLU A 1 110 ? -21.297 -12.388 15.194 1.00 78.06 110 GLU A O 1
ATOM 880 N N . LEU A 1 111 ? -23.020 -10.980 15.543 1.00 70.44 111 LEU A N 1
ATOM 881 C CA . LEU A 1 111 ? -22.979 -10.341 14.230 1.00 70.44 111 LEU A CA 1
ATOM 882 C C . LEU A 1 111 ? -21.649 -9.603 13.985 1.00 70.44 111 LEU A C 1
ATOM 884 O O . LEU A 1 111 ? -21.049 -9.724 12.912 1.00 70.44 111 LEU A O 1
ATOM 888 N N . GLN A 1 112 ? -21.147 -8.866 14.979 1.00 71.69 112 GLN A N 1
ATOM 889 C CA . GLN A 1 112 ? -19.887 -8.120 14.873 1.00 71.69 112 GLN A CA 1
ATOM 890 C C . GLN A 1 112 ? -18.683 -9.068 14.810 1.00 71.69 112 GLN A C 1
ATOM 892 O O . GLN A 1 112 ? -17.714 -8.823 14.079 1.00 71.69 112 GLN A O 1
ATOM 897 N N . LEU A 1 113 ? -18.751 -10.192 15.530 1.00 76.69 113 LEU A N 1
ATOM 898 C CA . LEU A 1 113 ? -17.735 -11.238 15.475 1.00 76.69 113 LEU A CA 1
ATOM 899 C C . LEU A 1 113 ? -17.677 -11.897 14.087 1.00 76.69 113 LEU A C 1
ATOM 901 O O . LEU A 1 113 ? -16.582 -12.064 13.533 1.00 76.69 113 LEU A O 1
ATOM 905 N N . ALA A 1 114 ? -18.836 -12.209 13.501 1.00 80.88 114 ALA A N 1
ATOM 906 C CA . ALA A 1 114 ? -18.941 -12.761 12.153 1.00 80.88 114 ALA A CA 1
ATOM 907 C C . ALA A 1 114 ? -18.415 -11.784 11.087 1.00 80.88 114 ALA A C 1
ATOM 909 O O . ALA A 1 114 ? -17.613 -12.174 10.232 1.00 80.88 114 ALA A O 1
ATOM 910 N N . GLN A 1 115 ? -18.774 -10.499 11.175 1.00 79.12 115 GLN A N 1
ATOM 911 C CA . GLN A 1 115 ? -18.262 -9.453 10.283 1.00 79.12 115 GLN A CA 1
ATOM 912 C C . GLN A 1 115 ? -16.740 -9.329 10.372 1.00 79.12 115 GLN A C 1
ATOM 914 O O . GLN A 1 115 ? -16.055 -9.316 9.351 1.00 79.12 115 GLN A O 1
ATOM 919 N N . ARG A 1 116 ? -16.167 -9.324 11.579 1.00 80.75 116 ARG A N 1
ATOM 920 C CA . ARG A 1 116 ? -14.708 -9.288 11.749 1.00 80.75 116 ARG A CA 1
ATOM 921 C C . ARG A 1 116 ? -14.025 -10.483 11.085 1.00 80.75 116 ARG A C 1
ATOM 923 O O . ARG A 1 116 ? -12.995 -10.312 10.430 1.00 80.75 116 ARG A O 1
ATOM 930 N N . ASN A 1 117 ? -14.569 -11.687 11.263 1.00 85.50 117 ASN A N 1
ATOM 931 C CA . ASN A 1 117 ? -13.992 -12.889 10.664 1.00 85.50 117 ASN A CA 1
ATOM 932 C C . ASN A 1 117 ? -14.093 -12.858 9.130 1.00 85.50 117 ASN A C 1
ATOM 934 O O . ASN A 1 117 ? -13.114 -13.142 8.440 1.00 85.50 117 ASN A O 1
ATOM 938 N N . SER A 1 118 ? -15.232 -12.405 8.600 1.00 86.31 118 SER A N 1
ATOM 939 C CA . SER A 1 118 ? -15.432 -12.189 7.165 1.00 86.31 118 SER A CA 1
ATOM 940 C C . SER A 1 118 ? -14.429 -11.178 6.594 1.00 86.31 118 SER A C 1
ATOM 942 O O . SER A 1 118 ? -13.726 -11.486 5.631 1.00 86.31 118 SER A O 1
ATOM 944 N N . ALA A 1 119 ? 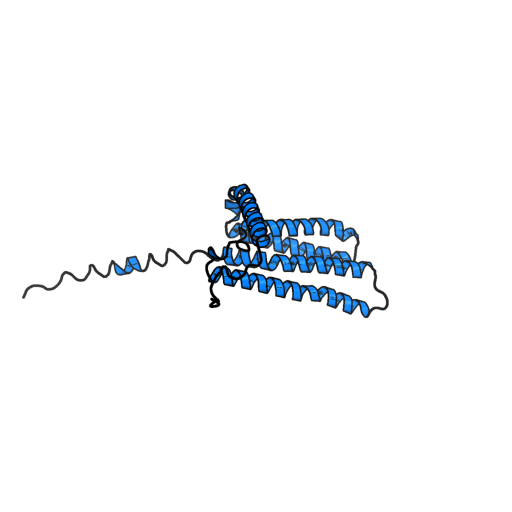-14.248 -10.019 7.241 1.00 86.31 119 ALA A N 1
ATOM 945 C CA . ALA A 1 119 ? -13.276 -9.006 6.818 1.00 86.31 119 ALA A CA 1
ATOM 946 C C . ALA A 1 119 ? -11.843 -9.558 6.783 1.00 86.31 119 ALA A C 1
ATOM 948 O O . ALA A 1 119 ? -11.092 -9.282 5.846 1.00 86.31 119 ALA A O 1
ATOM 949 N N . ARG A 1 120 ? -11.455 -10.361 7.785 1.00 86.19 120 ARG A N 1
ATOM 950 C CA . ARG A 1 120 ? -10.138 -11.017 7.814 1.00 86.19 120 ARG A CA 1
ATOM 951 C C . ARG A 1 120 ? -9.991 -12.023 6.679 1.00 86.19 120 ARG A C 1
ATOM 953 O O . ARG A 1 120 ? -8.977 -11.985 5.989 1.00 86.19 120 ARG A O 1
ATOM 960 N N . SER A 1 121 ? -10.991 -12.873 6.454 1.00 91.31 121 SER A N 1
ATOM 961 C CA . SER A 1 121 ? -10.983 -13.843 5.352 1.00 91.31 121 SER A CA 1
ATOM 962 C C . SER A 1 121 ? -10.863 -13.154 3.987 1.00 91.31 121 SER A C 1
ATOM 964 O O . SER A 1 121 ? -10.046 -13.559 3.160 1.00 91.31 121 SER A O 1
ATOM 966 N N . ILE A 1 122 ? -11.606 -12.061 3.770 1.00 90.56 122 ILE A N 1
ATOM 967 C CA . ILE A 1 122 ? -11.511 -11.246 2.547 1.00 90.56 122 ILE A CA 1
ATOM 968 C C . ILE A 1 122 ? -10.120 -10.604 2.420 1.00 90.56 122 ILE A C 1
ATOM 970 O O . ILE A 1 122 ? -9.542 -10.556 1.333 1.00 90.56 122 ILE A O 1
ATOM 974 N N . GLY A 1 123 ? -9.543 -10.145 3.530 1.00 89.44 123 GLY A N 1
ATOM 975 C CA . GLY A 1 123 ? -8.159 -9.677 3.574 1.00 89.44 123 GLY A CA 1
ATOM 976 C C . GLY A 1 123 ? -7.171 -10.750 3.108 1.00 89.44 123 GLY A C 1
ATOM 977 O O . GLY A 1 123 ? -6.353 -10.488 2.226 1.00 89.44 123 GLY A O 1
ATOM 978 N N . TYR A 1 124 ? -7.281 -11.973 3.635 1.00 90.81 124 TYR A N 1
ATOM 979 C CA . TYR A 1 124 ? -6.404 -13.084 3.257 1.00 90.81 124 TYR A CA 1
ATOM 980 C C . TYR A 1 124 ? -6.524 -13.453 1.778 1.00 90.81 124 TYR A C 1
ATOM 982 O O . TYR A 1 124 ? -5.501 -13.540 1.096 1.00 90.81 124 TYR A O 1
ATOM 990 N N . ILE A 1 125 ? -7.746 -13.618 1.258 1.00 94.94 125 ILE A N 1
ATOM 991 C CA . ILE A 1 125 ? -7.932 -13.972 -0.156 1.00 94.94 125 ILE A CA 1
ATOM 992 C C . ILE A 1 125 ? -7.427 -12.862 -1.083 1.00 94.94 125 ILE A C 1
ATOM 994 O O . ILE A 1 125 ? -6.859 -13.156 -2.133 1.00 94.94 125 ILE A O 1
ATOM 998 N N . SER A 1 126 ? -7.554 -11.595 -0.677 1.00 92.62 126 SER A N 1
ATOM 999 C CA . SER A 1 126 ? -7.047 -10.456 -1.444 1.00 92.62 126 SER A CA 1
ATOM 1000 C C . SER A 1 126 ? -5.522 -10.449 -1.495 1.00 92.62 126 SER A C 1
ATOM 1002 O O . SER A 1 126 ? -4.957 -10.351 -2.579 1.00 92.62 126 SER A O 1
ATOM 1004 N N . VAL A 1 127 ? -4.846 -10.609 -0.349 1.00 93.06 127 VAL A N 1
ATOM 1005 C CA . VAL A 1 127 ? -3.375 -10.706 -0.294 1.00 93.06 127 VAL A CA 1
ATOM 1006 C C . VAL A 1 127 ? -2.886 -11.843 -1.184 1.00 93.06 127 VAL A C 1
ATOM 1008 O O . VAL A 1 127 ? -1.990 -11.637 -2.000 1.00 93.06 127 VAL A O 1
ATOM 1011 N N . PHE A 1 128 ? -3.506 -13.018 -1.060 1.00 92.88 128 PHE A N 1
ATOM 1012 C CA . PHE A 1 128 ? -3.134 -14.190 -1.840 1.00 92.88 128 PHE A CA 1
ATOM 1013 C C . PHE A 1 128 ? -3.317 -13.944 -3.341 1.00 92.88 128 PHE A C 1
ATOM 1015 O O . PHE A 1 128 ? -2.378 -14.123 -4.1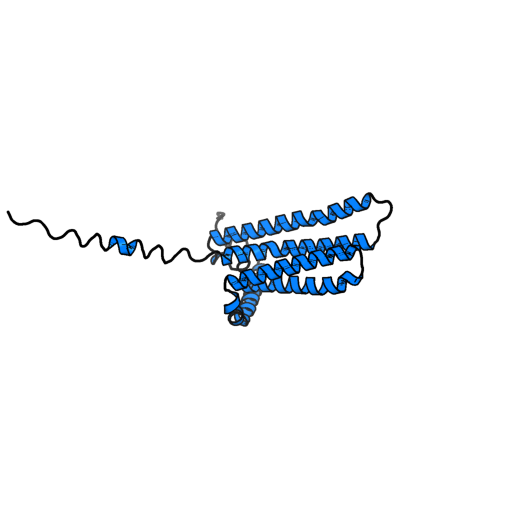09 1.00 92.88 128 PHE A O 1
ATOM 1022 N N . SER A 1 129 ? -4.486 -13.447 -3.752 1.00 95.06 129 SER A N 1
ATOM 1023 C CA . SER A 1 129 ? -4.805 -13.200 -5.163 1.00 95.06 129 SER A CA 1
ATOM 1024 C C . SER A 1 129 ? -3.887 -12.143 -5.786 1.00 95.06 129 SER A C 1
ATOM 1026 O O . SER A 1 129 ? -3.367 -12.342 -6.883 1.00 95.06 129 SER A O 1
ATOM 1028 N N . LEU A 1 130 ? -3.640 -11.034 -5.080 1.00 93.94 130 LEU A N 1
ATOM 1029 C CA . LEU A 1 130 ? -2.796 -9.943 -5.576 1.00 93.94 130 LEU A CA 1
ATOM 1030 C C . LEU A 1 130 ? -1.316 -10.344 -5.663 1.00 93.94 130 LEU A C 1
ATOM 1032 O O . LEU A 1 130 ? -0.612 -9.865 -6.549 1.00 93.94 130 LEU A O 1
ATOM 1036 N N . MET A 1 131 ? -0.843 -11.238 -4.790 1.00 94.00 131 MET A N 1
ATOM 1037 C CA . MET A 1 131 ? 0.546 -11.711 -4.788 1.00 94.00 131 MET A CA 1
ATOM 1038 C C . MET A 1 131 ? 0.912 -12.520 -6.040 1.00 94.00 131 MET A C 1
ATOM 1040 O O . MET A 1 131 ? 2.079 -12.556 -6.415 1.00 94.00 131 MET A O 1
ATOM 1044 N N . PHE A 1 132 ? -0.057 -13.120 -6.737 1.00 95.12 132 PHE A N 1
ATOM 1045 C CA . PHE A 1 132 ? 0.235 -13.822 -7.989 1.00 95.12 132 PHE A CA 1
ATOM 1046 C C . PHE A 1 132 ? 0.528 -12.890 -9.162 1.00 95.12 132 PHE A C 1
ATOM 1048 O O . PHE A 1 132 ? 1.230 -13.296 -10.086 1.00 95.12 132 PHE A O 1
ATOM 1055 N N . ILE A 1 133 ? 0.043 -11.644 -9.139 1.00 96.44 133 ILE A N 1
ATOM 1056 C CA . ILE A 1 133 ? 0.210 -10.717 -10.267 1.00 96.44 133 ILE A CA 1
ATOM 1057 C C . ILE A 1 133 ? 1.704 -10.496 -10.578 1.00 96.44 133 ILE A C 1
ATOM 1059 O O . ILE A 1 133 ? 2.102 -10.725 -11.722 1.00 96.44 133 ILE A O 1
ATOM 1063 N N . PRO A 1 134 ? 2.578 -10.145 -9.612 1.00 95.81 134 PRO A N 1
ATOM 1064 C CA . PRO A 1 134 ? 4.004 -9.963 -9.889 1.00 95.81 134 PRO A CA 1
ATOM 1065 C C . PRO A 1 134 ? 4.711 -11.265 -10.270 1.00 95.81 134 PRO A C 1
ATOM 1067 O O . PRO A 1 134 ? 5.640 -11.230 -11.074 1.00 95.81 134 PRO A O 1
ATOM 1070 N N . TYR A 1 135 ? 4.257 -12.419 -9.771 1.00 95.50 135 TYR A N 1
ATOM 1071 C CA . TYR A 1 135 ? 4.794 -13.714 -10.196 1.00 95.50 135 TYR A CA 1
ATOM 1072 C C . TYR A 1 135 ? 4.489 -14.018 -11.659 1.00 95.50 135 TYR A C 1
ATOM 1074 O O . TYR A 1 135 ? 5.388 -14.442 -12.382 1.00 95.50 135 TYR A O 1
ATOM 1082 N N . PHE A 1 136 ? 3.274 -13.736 -12.134 1.00 96.62 136 PHE A N 1
ATOM 1083 C CA . PHE A 1 136 ? 2.963 -13.859 -13.558 1.00 96.62 136 PHE A CA 1
ATOM 1084 C C . PHE A 1 136 ? 3.814 -12.917 -14.411 1.00 96.62 136 PHE A C 1
ATOM 1086 O O . PHE A 1 136 ? 4.286 -13.324 -15.472 1.00 96.62 136 PHE A O 1
ATOM 1093 N N . VAL A 1 137 ? 4.081 -11.695 -13.933 1.00 94.94 137 VAL A N 1
ATOM 1094 C CA . VAL A 1 137 ? 5.002 -10.774 -14.615 1.00 94.94 137 VAL A CA 1
ATOM 1095 C C . VAL A 1 137 ? 6.412 -11.370 -14.685 1.00 94.94 137 VAL A C 1
ATOM 1097 O O . VAL A 1 137 ? 7.002 -11.367 -15.759 1.00 94.94 137 VAL A O 1
ATOM 1100 N N . LEU A 1 138 ? 6.943 -11.939 -13.596 1.00 94.94 138 LEU A N 1
ATOM 1101 C CA . LEU A 1 138 ? 8.261 -12.596 -13.608 1.00 94.94 138 LEU A CA 1
ATOM 1102 C C . LEU A 1 138 ? 8.322 -13.782 -14.571 1.00 94.94 138 LEU A C 1
ATOM 1104 O O . LEU A 1 138 ? 9.276 -13.878 -15.338 1.00 94.94 138 LEU A O 1
ATOM 1108 N N . ILE A 1 139 ? 7.300 -14.642 -14.569 1.00 94.94 139 ILE A N 1
ATOM 1109 C CA . ILE A 1 139 ? 7.196 -15.772 -15.503 1.00 94.94 139 ILE A CA 1
ATOM 1110 C C . ILE A 1 139 ? 7.203 -15.261 -16.949 1.00 94.94 139 ILE A C 1
ATOM 1112 O O . ILE A 1 139 ? 7.912 -15.801 -17.796 1.00 94.94 139 ILE A O 1
ATOM 1116 N N . ALA A 1 140 ? 6.472 -14.179 -17.234 1.00 94.12 140 ALA A N 1
ATOM 1117 C CA . ALA A 1 140 ? 6.458 -13.564 -18.557 1.00 94.12 140 ALA A CA 1
ATOM 1118 C C . ALA A 1 140 ? 7.840 -13.020 -18.974 1.00 94.12 140 ALA A C 1
ATOM 1120 O O . ALA A 1 140 ? 8.203 -13.094 -20.149 1.00 94.12 140 ALA A O 1
ATOM 1121 N N . LEU A 1 141 ? 8.637 -12.503 -18.029 1.00 93.06 141 LEU A N 1
ATOM 1122 C CA . LEU A 1 141 ? 9.992 -12.015 -18.311 1.00 93.06 141 LEU A CA 1
ATOM 1123 C C . LEU A 1 141 ? 10.964 -13.133 -18.699 1.00 93.06 141 LEU A C 1
ATOM 1125 O O . LEU A 1 141 ? 11.874 -12.872 -19.483 1.00 93.06 141 LEU A O 1
ATOM 1129 N N . THR A 1 142 ? 10.759 -14.367 -18.228 1.00 91.81 142 THR A N 1
ATOM 1130 C CA . THR A 1 142 ? 11.610 -15.518 -18.580 1.00 91.81 142 THR A CA 1
ATOM 1131 C C . THR A 1 142 ? 11.586 -15.846 -20.075 1.00 91.81 142 THR A C 1
ATOM 1133 O O . THR A 1 142 ? 12.567 -16.360 -20.601 1.00 91.81 142 THR A O 1
ATOM 1136 N N . PHE A 1 143 ? 10.511 -15.508 -20.792 1.00 92.75 143 PHE A N 1
ATOM 1137 C CA . PHE A 1 143 ? 10.424 -15.740 -22.239 1.00 92.75 143 PHE A CA 1
ATOM 1138 C C . PHE A 1 143 ? 11.275 -14.773 -23.076 1.00 92.75 143 PHE A C 1
ATOM 1140 O O . PHE A 1 143 ? 11.338 -14.912 -24.297 1.00 92.75 143 PHE A O 1
ATOM 1147 N N . ARG A 1 144 ? 11.932 -13.781 -22.459 1.00 90.19 144 ARG A N 1
ATOM 1148 C CA . ARG A 1 144 ? 12.837 -12.872 -23.169 1.00 90.19 144 ARG A CA 1
ATOM 1149 C C . ARG A 1 144 ? 14.275 -13.344 -23.128 1.00 90.19 144 ARG A C 1
ATOM 1151 O O . ARG A 1 144 ? 14.770 -13.818 -22.115 1.00 90.19 144 ARG A O 1
ATOM 1158 N N . HIS A 1 145 ? 14.974 -13.067 -24.223 1.00 86.06 145 HIS A N 1
ATOM 1159 C CA . HIS A 1 145 ? 16.403 -13.329 -24.345 1.00 86.06 145 HIS A CA 1
ATOM 1160 C C . HIS A 1 145 ? 17.260 -12.431 -23.434 1.00 86.06 145 HIS A C 1
ATOM 1162 O O . HIS A 1 145 ? 18.294 -12.864 -22.935 1.00 86.06 145 HIS A O 1
ATOM 1168 N N . SER A 1 146 ? 16.827 -11.191 -23.185 1.00 89.69 146 SER A N 1
ATOM 1169 C CA . SER A 1 146 ? 17.479 -10.274 -22.250 1.00 89.69 146 SER A CA 1
ATOM 1170 C C . SER A 1 146 ? 16.446 -9.476 -21.451 1.00 89.69 146 SER A C 1
ATOM 1172 O O . SER A 1 146 ? 15.436 -9.004 -21.983 1.00 89.69 146 SER A O 1
ATOM 1174 N N . VAL A 1 147 ? 16.692 -9.342 -20.147 1.00 90.50 147 VAL A N 1
ATOM 1175 C CA . VAL A 1 147 ? 15.812 -8.631 -19.211 1.00 90.50 147 VAL A CA 1
ATOM 1176 C C . VAL A 1 147 ? 16.627 -7.547 -18.507 1.00 90.50 147 VAL A C 1
ATOM 1178 O O . VAL A 1 147 ? 17.597 -7.872 -17.821 1.00 90.50 147 VAL A O 1
ATOM 1181 N N . PRO A 1 148 ? 16.260 -6.260 -18.650 1.00 90.75 148 PRO A N 1
ATOM 1182 C CA . PRO A 1 148 ? 16.903 -5.190 -17.900 1.00 90.75 148 PRO A CA 1
ATOM 1183 C C . PRO A 1 148 ? 16.706 -5.379 -16.391 1.00 90.75 148 PRO A C 1
ATOM 1185 O O . PRO A 1 148 ? 15.600 -5.674 -15.937 1.00 90.75 148 PRO A O 1
ATOM 1188 N N . SER A 1 149 ? 17.747 -5.129 -15.593 1.00 89.81 149 SER A N 1
ATOM 1189 C CA . SER A 1 149 ? 17.680 -5.204 -14.122 1.00 89.81 149 SER A CA 1
ATOM 1190 C C . SER A 1 149 ? 16.592 -4.298 -13.530 1.00 89.81 149 SER A C 1
ATOM 1192 O O . SER A 1 149 ? 15.923 -4.675 -12.568 1.00 89.81 149 SER A O 1
ATOM 1194 N N . GLN A 1 150 ? 16.351 -3.144 -14.162 1.00 91.75 150 GLN A N 1
ATOM 1195 C CA . GLN A 1 150 ? 15.291 -2.205 -13.790 1.00 91.75 150 GLN A CA 1
ATOM 1196 C C . GLN A 1 150 ? 13.904 -2.861 -13.767 1.00 91.75 150 GLN A C 1
ATOM 1198 O O . GLN A 1 150 ? 13.068 -2.513 -12.940 1.00 91.75 150 GLN A O 1
ATOM 1203 N N . TRP A 1 151 ? 13.648 -3.828 -14.647 1.00 94.00 151 TRP A N 1
ATOM 1204 C CA . TRP A 1 151 ? 12.338 -4.465 -14.748 1.00 94.00 151 TRP A CA 1
ATOM 1205 C C . TRP A 1 151 ? 12.106 -5.437 -13.595 1.00 94.00 151 TRP A C 1
ATOM 1207 O O . TRP A 1 151 ? 11.025 -5.450 -13.017 1.00 94.00 151 TRP A O 1
ATOM 1217 N N . VAL A 1 152 ? 13.140 -6.190 -13.208 1.00 93.06 152 VAL A N 1
ATOM 1218 C CA . VAL A 1 152 ? 13.111 -7.053 -12.014 1.00 93.06 152 VAL A CA 1
ATOM 1219 C C . VAL A 1 152 ? 12.862 -6.210 -10.763 1.00 93.06 152 VAL A C 1
ATOM 1221 O O . VAL A 1 152 ? 12.059 -6.574 -9.905 1.00 93.06 152 VAL A O 1
ATOM 1224 N N . TYR A 1 153 ? 13.498 -5.042 -10.690 1.00 92.38 153 TYR A N 1
ATOM 1225 C CA . TYR A 1 153 ? 13.281 -4.098 -9.603 1.00 92.38 153 TYR A CA 1
ATOM 1226 C C . TYR A 1 153 ? 11.855 -3.520 -9.606 1.00 92.38 153 TYR A C 1
ATOM 1228 O O . TYR A 1 153 ? 11.198 -3.501 -8.567 1.00 92.38 153 TYR A O 1
ATOM 1236 N N . GLY A 1 154 ? 11.329 -3.141 -10.775 1.00 94.88 154 GLY A N 1
ATOM 1237 C CA . GLY A 1 154 ? 9.947 -2.685 -10.940 1.00 94.88 154 GLY A CA 1
ATOM 1238 C C . GLY A 1 154 ? 8.918 -3.711 -10.458 1.00 94.88 154 GLY A C 1
ATOM 1239 O O . GLY A 1 154 ? 7.965 -3.347 -9.771 1.00 94.88 154 GLY A O 1
ATOM 1240 N N . VAL A 1 155 ? 9.147 -5.004 -10.715 1.00 96.38 155 VAL A N 1
ATOM 1241 C CA . VAL A 1 155 ? 8.305 -6.088 -10.180 1.00 96.38 155 VAL A CA 1
ATOM 1242 C C . VAL A 1 155 ? 8.318 -6.109 -8.651 1.00 96.38 155 VAL A C 1
ATOM 1244 O O . VAL A 1 155 ? 7.260 -6.246 -8.039 1.00 96.38 155 VAL A O 1
ATOM 1247 N N . ALA A 1 156 ? 9.482 -5.961 -8.013 1.00 94.94 156 ALA A N 1
ATOM 1248 C CA . ALA A 1 156 ? 9.566 -5.944 -6.552 1.00 94.94 156 ALA A CA 1
ATOM 1249 C C . ALA A 1 156 ? 8.785 -4.759 -5.952 1.00 94.94 156 ALA A C 1
ATOM 1251 O O . ALA A 1 156 ? 8.044 -4.924 -4.982 1.00 94.94 156 ALA A O 1
ATOM 1252 N N . ILE A 1 157 ? 8.888 -3.577 -6.566 1.00 96.00 157 ILE A N 1
ATOM 1253 C CA . ILE A 1 157 ? 8.127 -2.387 -6.157 1.00 96.00 157 ILE A CA 1
ATOM 1254 C C . ILE A 1 157 ? 6.618 -2.590 -6.372 1.00 96.00 157 ILE A C 1
ATOM 1256 O O . ILE A 1 157 ? 5.813 -2.256 -5.496 1.00 96.00 157 ILE A O 1
ATOM 1260 N N . LEU A 1 158 ? 6.222 -3.199 -7.491 1.00 96.75 158 LEU A N 1
ATOM 1261 C CA . LEU A 1 158 ? 4.832 -3.560 -7.768 1.00 96.75 158 LEU A CA 1
ATOM 1262 C C . LEU A 1 158 ? 4.283 -4.534 -6.713 1.00 96.75 158 LEU A C 1
ATOM 1264 O O . LEU A 1 158 ? 3.187 -4.320 -6.198 1.00 96.75 158 LEU A O 1
ATOM 1268 N N . GLN A 1 159 ? 5.058 -5.553 -6.330 1.00 97.00 159 GLN A N 1
ATOM 1269 C CA . GLN A 1 159 ? 4.693 -6.509 -5.280 1.00 97.00 159 GLN A CA 1
ATOM 1270 C C . GLN A 1 159 ? 4.451 -5.823 -3.935 1.00 97.00 159 GLN A C 1
ATOM 1272 O O . GLN A 1 159 ? 3.429 -6.076 -3.296 1.00 97.00 159 GLN A O 1
ATOM 1277 N N . ILE A 1 160 ? 5.349 -4.930 -3.514 1.00 95.69 160 ILE A N 1
ATOM 1278 C CA . ILE A 1 160 ? 5.177 -4.159 -2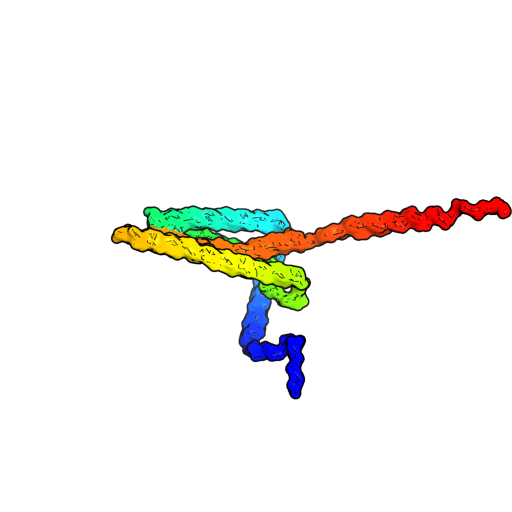.273 1.00 95.69 160 ILE A CA 1
ATOM 1279 C C . ILE A 1 160 ? 3.887 -3.331 -2.334 1.00 95.69 160 ILE A C 1
ATOM 1281 O O . ILE A 1 160 ? 3.121 -3.301 -1.371 1.00 95.69 160 ILE A O 1
ATOM 1285 N N . THR A 1 161 ? 3.616 -2.702 -3.478 1.00 96.62 161 THR A N 1
ATOM 1286 C CA . THR A 1 161 ? 2.424 -1.866 -3.671 1.00 96.62 161 THR A CA 1
ATOM 1287 C C . THR A 1 161 ? 1.134 -2.675 -3.582 1.00 96.62 161 THR A C 1
ATOM 1289 O O . THR A 1 161 ? 0.198 -2.284 -2.886 1.00 96.62 161 THR A O 1
ATOM 1292 N N . LEU A 1 162 ? 1.085 -3.829 -4.246 1.00 97.06 162 LEU A N 1
ATOM 1293 C CA . LEU A 1 162 ? -0.077 -4.715 -4.226 1.00 97.06 162 LEU A CA 1
ATOM 1294 C C . LEU A 1 162 ? -0.344 -5.277 -2.824 1.00 97.06 162 LEU A C 1
ATOM 1296 O O . LEU A 1 162 ? -1.500 -5.360 -2.410 1.00 97.06 162 LEU A O 1
ATOM 1300 N N . LEU A 1 163 ? 0.707 -5.580 -2.056 1.00 95.25 163 LEU A N 1
ATOM 1301 C CA . LEU A 1 163 ? 0.565 -5.966 -0.651 1.00 95.25 163 LEU A CA 1
ATOM 1302 C C . LEU A 1 163 ? 0.039 -4.817 0.216 1.00 95.25 163 LEU A C 1
ATOM 1304 O O . LEU A 1 163 ? -0.806 -5.051 1.079 1.00 95.25 163 LEU A O 1
ATOM 1308 N N . ALA A 1 164 ? 0.486 -3.581 -0.022 1.00 93.88 164 ALA A N 1
ATOM 1309 C CA . ALA A 1 164 ? -0.036 -2.412 0.683 1.00 93.88 164 ALA A CA 1
ATOM 1310 C C . ALA A 1 164 ? -1.534 -2.199 0.398 1.00 93.88 164 ALA A C 1
ATOM 1312 O O . ALA A 1 164 ? -2.307 -1.972 1.330 1.00 93.88 164 ALA A O 1
ATOM 1313 N N . ILE A 1 165 ? -1.957 -2.343 -0.866 1.00 95.00 165 ILE A N 1
ATOM 1314 C CA . ILE A 1 165 ? -3.374 -2.292 -1.261 1.00 95.00 165 ILE A CA 1
ATOM 1315 C C . ILE A 1 165 ? -4.161 -3.387 -0.536 1.00 95.00 165 ILE A C 1
ATOM 1317 O O . ILE A 1 165 ? -5.151 -3.090 0.136 1.00 95.00 165 ILE A O 1
ATOM 1321 N N . ALA A 1 166 ? -3.698 -4.637 -0.610 1.00 93.06 166 ALA A N 1
ATOM 1322 C CA . ALA A 1 166 ? -4.376 -5.770 0.011 1.00 93.06 166 ALA A CA 1
ATOM 1323 C C . ALA A 1 166 ? -4.491 -5.629 1.539 1.00 93.06 166 ALA A C 1
ATOM 1325 O O . ALA A 1 166 ? -5.540 -5.921 2.113 1.00 93.06 166 ALA A O 1
ATOM 1326 N N . GLY A 1 167 ? -3.447 -5.122 2.201 1.00 89.62 167 GLY A N 1
ATOM 1327 C CA . GLY A 1 167 ? -3.436 -4.887 3.646 1.00 89.62 167 GLY A CA 1
ATOM 1328 C C . GLY A 1 167 ? -4.425 -3.813 4.112 1.00 89.62 167 GLY A C 1
ATOM 1329 O O . GLY A 1 167 ? -4.870 -3.847 5.260 1.00 89.62 167 GLY A O 1
ATOM 1330 N N . CYS A 1 168 ? -4.820 -2.888 3.231 1.00 89.88 168 CYS A N 1
ATOM 1331 C CA . CYS A 1 168 ? -5.803 -1.855 3.557 1.00 89.88 168 CYS A CA 1
ATOM 1332 C C . CYS A 1 168 ? -7.250 -2.374 3.525 1.00 89.88 168 CYS A C 1
ATOM 1334 O O . CYS A 1 168 ? -8.082 -1.869 4.277 1.00 89.88 168 CYS A O 1
ATOM 1336 N N . ILE A 1 169 ? -7.547 -3.396 2.714 1.00 90.19 169 ILE A N 1
ATOM 1337 C CA . ILE A 1 169 ? -8.898 -3.953 2.508 1.00 90.19 169 ILE A CA 1
ATOM 1338 C C . ILE A 1 169 ? -9.619 -4.345 3.809 1.00 90.19 169 ILE A C 1
ATOM 1340 O O . ILE A 1 169 ? -10.749 -3.897 4.008 1.00 90.19 169 ILE A O 1
ATOM 1344 N N . PRO A 1 170 ? -9.032 -5.137 4.732 1.00 86.69 170 PRO A N 1
ATOM 1345 C CA . PRO A 1 170 ? -9.745 -5.511 5.950 1.00 86.69 170 PRO A CA 1
ATOM 1346 C C . PRO A 1 170 ? -10.088 -4.285 6.799 1.00 86.69 170 PRO A C 1
ATOM 1348 O O . PRO A 1 170 ? -11.193 -4.211 7.328 1.00 86.69 170 PRO A O 1
ATOM 1351 N N . ASN A 1 171 ? -9.195 -3.293 6.891 1.00 84.19 171 ASN A N 1
ATOM 1352 C CA . ASN A 1 171 ? -9.455 -2.066 7.647 1.00 84.19 171 ASN A CA 1
ATOM 1353 C C . ASN A 1 171 ? -10.564 -1.222 7.005 1.00 84.19 171 ASN A C 1
ATOM 1355 O O . ASN A 1 171 ? -11.401 -0.687 7.729 1.00 84.19 171 ASN A O 1
ATOM 1359 N N . THR A 1 172 ? -10.592 -1.102 5.675 1.00 86.62 172 THR A N 1
ATOM 1360 C CA . THR A 1 172 ? -11.628 -0.322 4.984 1.00 86.62 172 THR A CA 1
ATOM 1361 C C . THR A 1 172 ? -12.998 -0.986 5.088 1.00 86.62 172 THR A C 1
ATOM 1363 O O . THR A 1 172 ? -13.963 -0.300 5.407 1.00 86.62 172 THR A O 1
ATOM 1366 N N . LEU A 1 173 ? -13.086 -2.310 4.918 1.00 85.69 173 LEU A N 1
ATOM 1367 C CA . LEU A 1 173 ? -14.329 -3.074 5.104 1.00 85.69 173 LEU A CA 1
ATOM 1368 C C . LEU A 1 173 ? -14.867 -2.937 6.527 1.00 85.69 173 LEU A C 1
ATOM 1370 O O . LEU A 1 173 ? -16.028 -2.602 6.732 1.00 85.69 173 LEU A O 1
ATOM 1374 N N . THR A 1 174 ? -13.984 -3.121 7.503 1.00 81.31 174 THR A N 1
ATOM 1375 C CA . THR A 1 174 ? -14.278 -2.983 8.932 1.00 81.31 174 THR A CA 1
ATOM 1376 C C . THR A 1 174 ? -14.808 -1.573 9.239 1.00 81.31 174 THR A C 1
ATOM 1378 O O . THR A 1 174 ? -15.836 -1.429 9.895 1.00 81.31 174 THR A O 1
ATOM 1381 N N . ALA A 1 175 ? -14.177 -0.527 8.695 1.00 80.31 175 ALA A N 1
ATOM 1382 C CA . ALA A 1 175 ? -14.629 0.856 8.856 1.00 80.31 175 ALA A CA 1
ATOM 1383 C C . ALA A 1 175 ? -15.969 1.154 8.156 1.00 80.31 175 ALA A C 1
ATOM 1385 O O . ALA A 1 175 ? -16.759 1.936 8.679 1.00 80.31 175 ALA A O 1
ATOM 1386 N N . LEU A 1 176 ? -16.234 0.547 6.995 1.00 80.88 176 LEU A N 1
ATOM 1387 C CA . LEU A 1 176 ? -17.488 0.723 6.256 1.00 80.88 176 LEU A CA 1
ATOM 1388 C C . LEU A 1 176 ? -18.661 0.013 6.932 1.00 80.88 176 LEU A C 1
ATOM 1390 O O . LEU A 1 176 ? -19.720 0.613 7.071 1.00 80.88 176 LEU A O 1
ATOM 1394 N N . TRP A 1 177 ? -18.477 -1.235 7.366 1.00 77.94 177 TRP A N 1
ATOM 1395 C CA . TRP A 1 177 ? -19.534 -2.026 7.999 1.00 77.94 177 TRP A CA 1
ATOM 1396 C C . TRP A 1 177 ? -19.929 -1.465 9.361 1.00 77.94 177 TRP A C 1
ATOM 1398 O O . TRP A 1 177 ? -21.113 -1.311 9.637 1.00 77.94 177 TRP A O 1
ATOM 1408 N N . MET A 1 178 ? -18.960 -1.045 10.175 1.00 68.56 178 MET A N 1
ATOM 1409 C CA . MET A 1 178 ? -19.261 -0.392 11.454 1.00 68.56 178 MET A CA 1
ATOM 1410 C C . MET A 1 178 ? -19.686 1.062 11.305 1.00 68.56 178 MET A C 1
ATOM 1412 O O . MET A 1 178 ? -20.449 1.565 12.115 1.00 68.56 178 MET A O 1
ATOM 1416 N N . GLY A 1 179 ? -19.249 1.736 10.242 1.00 63.41 179 GLY A N 1
ATOM 1417 C CA . GLY A 1 179 ? -19.834 3.006 9.838 1.00 63.41 179 GLY A CA 1
ATOM 1418 C C . GLY A 1 179 ? -21.245 2.864 9.256 1.00 63.41 179 GLY A C 1
ATOM 1419 O O . GLY A 1 179 ? -21.837 3.881 8.934 1.00 63.41 179 GLY A O 1
ATOM 1420 N N . ALA A 1 180 ? -21.782 1.658 9.067 1.00 53.50 180 ALA A N 1
ATOM 1421 C CA . ALA A 1 180 ? -23.159 1.432 8.620 1.00 53.50 180 ALA A CA 1
ATOM 1422 C C . ALA A 1 180 ? -24.063 0.882 9.739 1.00 53.50 180 ALA A C 1
ATOM 1424 O O . ALA A 1 180 ? -25.281 1.006 9.645 1.00 53.50 180 ALA A O 1
ATOM 1425 N N . ALA A 1 181 ? -23.482 0.306 10.793 1.00 50.56 181 ALA A N 1
ATOM 1426 C CA . ALA A 1 181 ? -24.196 -0.256 11.932 1.00 50.56 181 ALA A CA 1
ATOM 1427 C C . ALA A 1 181 ? -24.335 0.781 13.067 1.00 50.56 181 ALA A C 1
ATOM 1429 O O . ALA A 1 181 ? -23.424 0.897 13.878 1.00 50.56 181 ALA A O 1
ATOM 1430 N N . GLU A 1 182 ? -25.427 1.565 13.068 1.00 49.38 182 GLU A N 1
ATOM 1431 C CA . GLU A 1 182 ? -26.318 1.870 14.224 1.00 49.38 182 GLU A CA 1
ATOM 1432 C C . GLU A 1 182 ? -27.022 3.254 14.106 1.00 49.38 182 GLU A C 1
ATOM 1434 O O . GLU A 1 182 ? -26.352 4.229 13.747 1.00 49.38 182 GLU A O 1
ATOM 1439 N N . PRO A 1 183 ? -28.331 3.396 14.441 1.00 44.84 183 PRO A N 1
ATOM 1440 C CA . PRO A 1 183 ? -29.343 2.371 14.724 1.00 44.84 183 PRO A CA 1
ATOM 1441 C C . PRO A 1 183 ? -30.394 2.241 13.606 1.00 44.84 183 PRO A C 1
ATOM 1443 O O . PRO A 1 183 ? -30.677 3.179 12.859 1.00 44.84 183 PRO A O 1
ATOM 1446 N N . LEU A 1 184 ? -31.022 1.065 13.531 1.00 40.78 184 LEU A N 1
ATOM 1447 C CA . LEU A 1 184 ? -32.386 0.963 13.022 1.00 40.78 184 LEU A CA 1
ATOM 1448 C C . LEU A 1 184 ? -33.245 1.904 13.873 1.00 40.78 184 LEU A C 1
ATOM 1450 O O . LEU A 1 184 ? -33.349 1.703 15.077 1.00 40.78 184 LEU A O 1
ATOM 1454 N N . ASN A 1 185 ? -33.759 2.958 13.246 1.00 37.94 185 ASN A N 1
ATOM 1455 C CA . ASN A 1 185 ? -34.939 3.722 13.633 1.00 37.94 185 ASN A CA 1
ATOM 1456 C C . ASN A 1 185 ? -35.489 3.441 15.051 1.00 37.94 185 ASN A C 1
ATOM 1458 O O . ASN A 1 185 ? -36.451 2.694 15.213 1.00 37.94 185 ASN A O 1
ATOM 1462 N N . GLU A 1 186 ? -35.018 4.183 16.058 1.00 44.78 186 GLU A N 1
ATOM 1463 C CA . GLU A 1 186 ? -35.833 4.463 17.259 1.00 44.78 186 GLU A CA 1
ATOM 1464 C C . GLU A 1 186 ? -37.151 5.189 16.895 1.00 44.78 186 GLU A C 1
ATOM 1466 O O . GLU A 1 186 ? -38.036 5.362 17.728 1.00 44.78 186 GLU A O 1
ATOM 1471 N N . THR A 1 187 ? -37.328 5.583 15.630 1.00 44.09 187 THR A N 1
ATOM 1472 C CA . THR A 1 187 ? -38.562 6.154 15.089 1.00 44.09 187 THR A CA 1
ATOM 1473 C C . THR A 1 187 ? -39.600 5.119 14.645 1.00 44.09 187 THR A C 1
ATOM 1475 O O . THR A 1 187 ? -40.734 5.512 14.403 1.00 44.09 187 THR A O 1
ATOM 1478 N N . GLU A 1 188 ? -39.271 3.824 14.541 1.00 45.62 188 GLU A N 1
ATOM 1479 C CA . GLU A 1 188 ? -40.245 2.799 14.102 1.00 45.62 188 GLU A CA 1
ATOM 1480 C C . GLU A 1 188 ? -41.026 2.176 15.275 1.00 45.62 188 GLU A C 1
ATOM 1482 O O . GLU A 1 188 ? -42.151 1.731 15.091 1.00 45.62 188 GLU A O 1
ATOM 1487 N N . GLY A 1 189 ? -40.499 2.236 16.507 1.00 41.91 189 GLY A N 1
ATOM 1488 C CA . GLY A 1 189 ? -41.208 1.785 17.720 1.00 41.91 189 GLY A CA 1
ATOM 1489 C C . GLY A 1 189 ? -42.137 2.828 18.364 1.00 41.91 189 GLY A C 1
ATOM 1490 O O . GLY A 1 189 ? -42.969 2.489 19.205 1.00 41.91 189 GLY A O 1
ATOM 1491 N N . LEU A 1 190 ? -42.011 4.100 17.972 1.00 45.19 190 LEU A N 1
ATOM 1492 C CA . LEU A 1 190 ? -42.823 5.215 18.486 1.00 45.19 190 LEU A CA 1
ATOM 1493 C C . LEU A 1 190 ? -44.059 5.520 17.622 1.00 45.19 190 LEU A C 1
ATOM 1495 O O . LEU A 1 190 ? -44.951 6.228 18.077 1.00 45.19 190 LEU A O 1
ATOM 1499 N N . GLY A 1 191 ? -44.124 4.988 16.395 1.00 42.22 191 GLY A N 1
ATOM 1500 C CA . GLY A 1 191 ? -45.312 5.079 15.538 1.00 42.22 191 GLY A CA 1
ATOM 1501 C C . GLY A 1 191 ? -46.362 4.018 15.869 1.00 42.22 191 GLY A C 1
ATOM 1502 O O . GLY A 1 191 ? -47.545 4.327 15.940 1.00 42.22 191 GLY A O 1
ATOM 1503 N N . ASP A 1 192 ? -45.919 2.795 16.165 1.00 45.88 192 ASP A N 1
ATOM 1504 C CA . ASP A 1 192 ? -46.812 1.643 16.367 1.00 45.88 192 ASP A CA 1
ATOM 1505 C C . ASP A 1 192 ? -47.494 1.654 17.752 1.00 45.88 192 ASP A C 1
ATOM 1507 O O . ASP A 1 192 ? -48.581 1.119 17.947 1.00 45.88 192 ASP A O 1
ATOM 1511 N N . THR A 1 193 ? -46.892 2.332 18.736 1.00 47.44 193 THR A N 1
ATOM 1512 C CA . THR A 1 193 ? -47.478 2.498 20.078 1.00 47.44 193 THR A CA 1
ATOM 1513 C C . THR A 1 193 ? -48.440 3.684 20.180 1.00 47.44 193 THR A C 1
ATOM 1515 O O . THR A 1 193 ? -49.333 3.660 21.023 1.00 47.44 193 THR A O 1
ATOM 1518 N N . ALA A 1 194 ? -48.318 4.689 19.305 1.00 46.94 194 ALA A N 1
ATOM 1519 C CA . ALA A 1 194 ? -49.241 5.825 19.250 1.00 46.94 194 ALA A CA 1
ATOM 1520 C C . ALA A 1 194 ? -50.548 5.496 18.499 1.00 46.94 194 ALA A C 1
ATOM 1522 O O . ALA A 1 194 ? -51.580 6.120 18.744 1.00 46.94 194 ALA A O 1
ATOM 1523 N N . GLU A 1 195 ? -50.531 4.499 17.610 1.00 47.09 195 GLU A N 1
ATOM 1524 C CA . GLU A 1 195 ? -51.713 4.068 16.849 1.00 47.09 195 GLU A CA 1
ATOM 1525 C C . GLU A 1 195 ? -52.618 3.099 17.642 1.00 47.09 195 GLU A C 1
ATOM 1527 O O . GLU A 1 195 ? -53.824 3.014 17.399 1.00 47.09 195 GLU A O 1
ATOM 1532 N N . LEU A 1 196 ? -52.073 2.432 18.667 1.00 49.38 196 LEU A N 1
ATOM 1533 C CA . LEU A 1 196 ? -52.823 1.515 19.535 1.00 49.38 196 LEU A CA 1
ATOM 1534 C C . LEU A 1 196 ? -53.510 2.196 20.734 1.00 49.38 196 LEU A C 1
ATOM 1536 O O . LEU A 1 196 ? -54.389 1.589 21.343 1.00 49.38 196 LEU A O 1
ATOM 1540 N N . ASP A 1 197 ? -53.173 3.448 21.057 1.00 44.41 197 ASP A N 1
ATOM 1541 C CA . ASP A 1 197 ? -53.812 4.190 22.160 1.00 44.41 197 ASP A CA 1
ATOM 1542 C C . ASP A 1 197 ? -55.142 4.842 21.724 1.00 44.41 197 ASP A C 1
ATOM 1544 O O . ASP A 1 197 ? -56.133 4.836 22.452 1.00 44.41 197 ASP A O 1
ATOM 1548 N N . HIS A 1 198 ? -55.237 5.285 20.464 1.00 48.72 198 HIS A N 1
ATOM 1549 C CA . HIS A 1 198 ? -56.452 5.915 19.928 1.00 48.72 198 HIS A CA 1
ATOM 1550 C C . HIS A 1 198 ? -57.597 4.949 19.592 1.00 48.72 198 HIS A C 1
ATOM 1552 O O . HIS A 1 198 ? -58.720 5.393 19.350 1.00 48.72 198 HIS A O 1
ATOM 1558 N N . THR A 1 199 ? -57.353 3.638 19.582 1.00 48.41 199 THR A N 1
ATOM 1559 C CA . THR A 1 199 ? -58.395 2.636 19.303 1.00 48.41 199 THR A CA 1
ATOM 1560 C C . THR A 1 199 ? -59.055 2.073 20.563 1.00 48.41 199 THR A C 1
ATOM 1562 O O . THR A 1 199 ? -60.094 1.423 20.448 1.00 48.41 199 THR A O 1
ATOM 1565 N N . SER A 1 200 ? -58.533 2.365 21.764 1.00 45.56 200 SER A N 1
ATOM 1566 C CA . SER A 1 200 ? -59.100 1.854 23.024 1.00 45.56 200 SER A CA 1
ATOM 1567 C C . SER A 1 200 ? -60.099 2.799 23.713 1.00 45.56 200 SER A C 1
ATOM 1569 O O . SER A 1 200 ? -60.961 2.330 24.454 1.00 45.56 200 SER A O 1
ATOM 1571 N N . GLU A 1 201 ? -60.086 4.103 23.408 1.00 44.50 201 GLU A N 1
ATOM 1572 C CA . GLU A 1 201 ? -61.033 5.072 23.997 1.00 44.50 201 GLU A CA 1
ATOM 1573 C C . GLU A 1 201 ? -62.409 5.128 23.295 1.00 44.50 201 GLU A C 1
ATOM 1575 O O . GLU A 1 201 ? -63.310 5.844 23.727 1.00 44.50 201 GLU A O 1
ATOM 1580 N N . GLY A 1 202 ? -62.621 4.344 22.232 1.00 42.69 202 GLY A N 1
ATOM 1581 C CA . GLY A 1 202 ? -63.868 4.339 21.455 1.00 42.69 202 GLY A CA 1
ATOM 1582 C C . GLY A 1 202 ? -64.950 3.347 21.905 1.00 42.69 202 GLY A C 1
ATOM 1583 O O . GLY A 1 202 ? -66.018 3.324 21.299 1.00 42.69 202 GLY A O 1
ATOM 1584 N N . PHE A 1 203 ? -64.710 2.513 22.926 1.00 45.47 203 PHE A N 1
ATOM 1585 C CA . PHE A 1 203 ? -65.623 1.415 23.300 1.00 45.47 203 PHE A CA 1
ATOM 1586 C C . PHE A 1 203 ? -66.365 1.620 24.634 1.00 45.47 203 PHE A C 1
ATOM 1588 O O . PHE A 1 203 ? -66.669 0.666 25.340 1.00 45.47 203 PHE A O 1
ATOM 1595 N N . HIS A 1 204 ? -66.704 2.857 25.000 1.00 51.62 204 HIS A N 1
ATOM 1596 C CA . HIS A 1 204 ? -67.640 3.105 26.102 1.00 51.62 204 HIS A CA 1
ATOM 1597 C C . HIS A 1 204 ? -68.463 4.372 25.867 1.00 51.62 204 HIS A C 1
ATOM 1599 O O . HIS A 1 204 ? -68.193 5.397 26.477 1.00 51.62 204 HIS A O 1
ATOM 1605 N N . ALA A 1 205 ? -69.475 4.296 24.997 1.00 51.47 205 ALA A N 1
ATOM 1606 C CA . ALA A 1 205 ? -70.735 5.043 25.137 1.00 51.47 205 ALA A CA 1
ATOM 1607 C C . ALA A 1 205 ? -71.628 4.847 23.904 1.00 51.47 205 ALA A C 1
ATOM 1609 O O . ALA A 1 205 ? -71.640 5.709 23.039 1.00 51.47 205 ALA A O 1
ATOM 1610 N N . THR A 1 206 ? -72.403 3.761 23.842 1.00 52.62 206 THR A N 1
ATOM 1611 C CA . THR A 1 206 ? -73.753 3.754 23.236 1.00 52.62 206 THR A CA 1
ATOM 1612 C C . THR A 1 206 ? -74.416 2.396 23.466 1.00 52.62 206 THR A C 1
ATOM 1614 O O . THR A 1 206 ? -74.232 1.480 22.677 1.00 52.62 206 THR A O 1
ATOM 1617 N N . ASP A 1 207 ? -75.160 2.297 24.564 1.00 44.66 207 ASP A N 1
ATOM 1618 C CA . ASP A 1 207 ? -76.330 1.425 24.778 1.00 44.66 207 ASP A CA 1
ATOM 1619 C C . ASP A 1 207 ? -76.988 1.984 26.056 1.00 44.66 207 ASP A C 1
ATOM 1621 O O . ASP A 1 207 ? -76.587 1.667 27.172 1.00 44.66 207 ASP A O 1
ATOM 1625 N N . ILE A 1 208 ? -77.662 3.137 26.006 1.00 48.81 208 ILE A N 1
ATOM 1626 C CA . ILE A 1 208 ? -79.062 3.356 25.599 1.00 48.81 208 ILE A CA 1
ATOM 1627 C C . ILE A 1 208 ? -80.025 2.324 26.198 1.00 48.81 208 ILE A C 1
ATOM 1629 O O . ILE A 1 208 ? -80.256 1.251 25.656 1.00 48.81 208 ILE A O 1
ATOM 1633 N N . GLU A 1 209 ? -80.606 2.740 27.324 1.00 43.25 209 GLU A N 1
ATOM 1634 C CA . GLU A 1 209 ? -82.019 2.603 27.686 1.00 43.25 209 GLU A CA 1
ATOM 1635 C C . GLU A 1 209 ? -82.932 1.937 26.633 1.00 43.25 209 GLU A C 1
ATOM 1637 O O . GLU A 1 209 ? -83.305 2.565 25.638 1.00 43.25 209 GLU A O 1
ATOM 1642 N N . ARG A 1 210 ? -83.409 0.722 26.929 1.00 41.16 210 ARG A N 1
ATOM 1643 C CA . ARG A 1 210 ? -84.830 0.331 26.838 1.00 41.16 210 ARG A CA 1
ATOM 1644 C C . ARG A 1 210 ? -85.094 -1.033 27.457 1.00 41.16 210 ARG A C 1
ATOM 1646 O O . ARG A 1 210 ? -84.326 -1.971 27.168 1.00 41.16 210 ARG A O 1
#

Nearest PDB structures (foldseek):
  4pr9-assembly3_F  TM=2.681E-01  e=8.469E+00  Homo sapiens

Secondary structure (DSSP, 8-state):
----TT-TT-----SHHHHHHHHHHHHHHHHHHHHGGGSTTTTSHHHHHHHHHHHHHHHHHHHHHHHHTTT-GGGHHHHHHHHHHHHHHHHHHHHHTTTGGGS-GGGS-HHHHHHHHHHHHHHHHHHHHHHHHHHHHHHHHHTSS---HHHHHHHHHHHHHHHHHHHHHHHHHHHHHHTT-S-S-TTTHHHHHHHTTTTTTTSSS-----